Protein AF-A0A7S2LYC8-F1 (afdb_monomer_lite)

pLDDT: mean 89.1, std 7.48, range [56.19, 97.62]

Foldseek 3Di:
DWDQDPVRAIKEKDKDWDWDQDPVRPDTDIDMDMDIGRANLHQLRVLLVVLLVVCVPPDDPLNVVSVCCVPPVDDQDDACDKDWDDRPPDPDTRIHHHHHPPDQGDLNQPLCLQVVQDPPVVLVVVLVCQVVLAAEEEEDQDLVSLVRNQVSSCSVNPPDDRPAREASEDDPVRLLCLLPPGRYYYYYYPVCVVVSVVRHDPPRHYHYRD

Sequence (210 aa):
FVLTNEAGDRCYGAALHLWEDHPSGAVRVQKALAVIGTQPLWGAFHAFLCALCRSAYSAGKAKERLVVNFVAETPLPPPGSTVSLYLPPAGTPLVMRRPAPNQLPLMDIPVRRIFEQLQPENVVLLVEALLLERRVIMHSHCFALLSAVGETLLGLLWPLRPAAVYVPLLPNALVDFCGAPMPFVLGIDSDMVRRAESMCEPHTLFVDID

InterPro domains:
  IPR001194 cDENN domain [PF02141] (29-210)
  IPR001194 cDENN domain [SM00799] (28-210)
  IPR037516 Tripartite DENN domain [PS50211] (1-210)
  IPR043153 DENN domain, C-terminal lobe [G3DSA:3.40.50.11500] (107-210)
  IPR051696 DENN Domain-Containing GEFs [PTHR12296] (1-210)

Secondary structure (DSSP, 8-state):
-EEE-TTS-EEEEEEEEEEEE-TTSS-EEEEEEEEEESS--HHHHHHHHHHHHHHTTS-STHHHHHHHIIIIISPPPPTT-EEEE--TT-SSPEEEE---TTS-----S-THHHHHHS-HHHHHHHHHHHHTT--EEEE-S-HHHHHHHHHHHHHHTTT----SEEESS--GGGGGGGG-SS-EEEEE-GGGHHHHHTTPPTTPEEEE--

Structure (mmCIF, N/CA/C/O backbone):
data_AF-A0A7S2LYC8-F1
#
_entry.id   AF-A0A7S2LYC8-F1
#
loop_
_atom_site.group_PDB
_atom_site.id
_atom_site.type_symbol
_atom_site.label_atom_id
_atom_site.label_alt_id
_atom_site.label_comp_id
_atom_site.label_asym_id
_atom_site.label_entity_id
_atom_site.label_seq_id
_atom_site.pdbx_PDB_ins_code
_atom_site.Cartn_x
_atom_site.Cartn_y
_atom_site.Cartn_z
_atom_site.occupancy
_atom_site.B_iso_or_equiv
_atom_site.auth_seq_id
_atom_site.auth_comp_id
_atom_site.auth_asym_id
_atom_site.auth_atom_id
_atom_site.pdbx_PDB_model_num
ATOM 1 N N . PHE A 1 1 ? 1.683 -3.056 -5.059 1.00 85.44 1 PHE A N 1
ATOM 2 C CA . PHE A 1 1 ? 1.190 -3.980 -4.026 1.00 85.44 1 PHE A CA 1
ATOM 3 C C . PHE A 1 1 ? 2.156 -3.996 -2.848 1.00 85.44 1 PHE A C 1
ATOM 5 O O . PHE A 1 1 ? 3.292 -3.546 -2.995 1.00 85.44 1 PHE A O 1
ATOM 12 N N . VAL A 1 2 ? 1.715 -4.482 -1.691 1.00 88.50 2 VAL A N 1
ATOM 13 C CA . VAL A 1 2 ? 2.564 -4.711 -0.510 1.00 88.50 2 VAL A CA 1
ATOM 14 C C . VAL A 1 2 ? 2.294 -6.121 -0.010 1.00 88.50 2 VAL A C 1
ATOM 16 O O . VAL A 1 2 ? 1.158 -6.586 -0.054 1.00 88.50 2 VAL A O 1
ATOM 19 N N . LEU A 1 3 ? 3.352 -6.796 0.415 1.00 84.94 3 LEU A N 1
ATOM 20 C CA . LEU A 1 3 ? 3.326 -8.109 1.039 1.00 84.94 3 LEU A CA 1
ATOM 21 C C . LEU A 1 3 ? 3.851 -7.975 2.465 1.00 84.94 3 LEU A C 1
ATOM 23 O O . LEU A 1 3 ? 4.700 -7.126 2.732 1.00 84.94 3 LEU A O 1
ATOM 27 N N . THR A 1 4 ? 3.400 -8.850 3.348 1.00 82.00 4 THR A N 1
ATOM 28 C CA . THR A 1 4 ? 3.919 -8.957 4.713 1.00 82.00 4 THR A CA 1
ATOM 29 C C . THR A 1 4 ? 4.641 -10.294 4.823 1.00 82.00 4 THR A C 1
ATOM 31 O O . THR A 1 4 ? 4.085 -11.320 4.431 1.00 82.00 4 THR A O 1
ATOM 34 N N . ASN A 1 5 ? 5.905 -10.283 5.253 1.00 81.62 5 ASN A N 1
ATOM 35 C CA . ASN A 1 5 ? 6.697 -11.507 5.387 1.00 81.62 5 ASN A CA 1
ATOM 36 C C . ASN A 1 5 ? 6.411 -12.224 6.722 1.00 81.62 5 ASN A C 1
ATOM 38 O O . ASN A 1 5 ? 5.667 -11.725 7.564 1.00 81.62 5 ASN A O 1
ATOM 42 N N . GLU A 1 6 ? 7.031 -13.387 6.933 1.00 78.06 6 GLU A N 1
ATOM 43 C CA . GLU A 1 6 ? 6.863 -14.188 8.160 1.00 78.06 6 GLU A CA 1
ATOM 44 C C . GLU A 1 6 ? 7.313 -13.462 9.440 1.00 78.06 6 GLU A C 1
ATOM 46 O O . GLU A 1 6 ? 6.810 -13.757 10.521 1.00 78.06 6 GLU A O 1
ATOM 51 N N . ALA A 1 7 ? 8.230 -12.495 9.328 1.00 81.06 7 ALA A N 1
ATOM 52 C CA . ALA A 1 7 ? 8.684 -11.666 10.445 1.00 81.06 7 ALA A CA 1
ATOM 53 C C . ALA A 1 7 ? 7.744 -10.478 10.739 1.00 81.06 7 ALA A C 1
ATOM 55 O O . ALA A 1 7 ? 7.977 -9.737 11.691 1.00 81.06 7 ALA A O 1
ATOM 56 N N . GLY A 1 8 ? 6.692 -10.282 9.935 1.00 75.56 8 GLY A N 1
ATOM 57 C CA . GLY A 1 8 ? 5.792 -9.132 10.025 1.00 75.56 8 GLY A CA 1
ATOM 58 C C . GLY A 1 8 ? 6.313 -7.869 9.330 1.00 75.56 8 GLY A C 1
ATOM 59 O O . GLY A 1 8 ? 5.660 -6.826 9.388 1.00 75.56 8 GLY A O 1
ATOM 60 N N . ASP A 1 9 ? 7.458 -7.938 8.644 1.00 84.56 9 ASP A N 1
ATOM 61 C CA . ASP A 1 9 ? 7.994 -6.810 7.888 1.00 84.56 9 ASP A CA 1
ATOM 62 C C . ASP A 1 9 ? 7.275 -6.645 6.548 1.00 84.56 9 ASP A C 1
ATOM 64 O O . ASP A 1 9 ? 6.929 -7.607 5.850 1.00 84.56 9 ASP A O 1
ATOM 68 N N . ARG A 1 10 ? 7.125 -5.385 6.139 1.00 87.44 10 ARG A N 1
ATOM 69 C CA . ARG A 1 10 ? 6.530 -5.021 4.854 1.00 87.44 10 ARG A CA 1
ATOM 70 C C . ARG A 1 10 ? 7.546 -5.133 3.723 1.00 87.44 10 ARG A C 1
ATOM 72 O O . ARG A 1 10 ? 8.646 -4.586 3.786 1.00 87.44 10 ARG A O 1
ATOM 79 N N . CYS A 1 11 ? 7.123 -5.787 2.653 1.00 90.19 11 CYS A N 1
ATOM 80 C CA . CYS A 1 11 ? 7.809 -5.873 1.376 1.00 90.19 11 CYS A CA 1
ATOM 81 C C . CYS A 1 11 ? 6.970 -5.153 0.320 1.00 90.19 11 CYS A C 1
ATOM 83 O O . CYS A 1 11 ? 5.779 -5.406 0.159 1.00 90.19 11 CYS A O 1
ATOM 85 N N . TYR A 1 12 ? 7.592 -4.254 -0.425 1.00 91.38 12 TYR A N 1
ATOM 86 C CA . TYR A 1 12 ? 6.918 -3.378 -1.371 1.00 91.38 12 TYR A CA 1
ATOM 87 C C . TYR A 1 12 ? 7.160 -3.883 -2.782 1.00 91.38 12 TYR A C 1
ATOM 89 O O . TYR A 1 12 ? 8.295 -4.185 -3.150 1.00 91.38 12 TYR A O 1
ATOM 97 N N . GLY A 1 13 ? 6.097 -3.970 -3.577 1.00 90.94 13 GLY A N 1
ATOM 98 C CA . GLY A 1 13 ? 6.180 -4.465 -4.940 1.00 90.94 13 GLY A CA 1
ATOM 99 C C . GLY A 1 13 ? 5.447 -3.594 -5.946 1.00 90.94 13 GLY A C 1
ATOM 100 O O . GLY A 1 13 ? 4.398 -3.004 -5.663 1.00 90.94 13 GLY A O 1
ATOM 101 N N . ALA A 1 14 ? 5.981 -3.551 -7.160 1.00 91.81 14 ALA A N 1
ATOM 102 C CA . ALA A 1 14 ? 5.273 -3.064 -8.336 1.00 91.81 14 ALA A CA 1
ATOM 103 C C . ALA A 1 14 ? 5.110 -4.215 -9.328 1.00 91.81 14 ALA A C 1
ATOM 105 O O . ALA A 1 14 ? 5.971 -5.091 -9.408 1.00 91.81 14 ALA A O 1
ATOM 106 N N . ALA A 1 15 ? 4.012 -4.201 -10.079 1.00 91.38 15 ALA A N 1
ATOM 107 C CA . ALA A 1 15 ? 3.766 -5.135 -11.167 1.00 91.38 15 ALA A CA 1
ATOM 108 C C . ALA A 1 15 ? 3.337 -4.377 -12.425 1.00 91.38 15 ALA A C 1
ATOM 110 O O . ALA A 1 15 ? 2.635 -3.370 -12.339 1.00 91.38 15 ALA A O 1
ATOM 111 N N . LEU A 1 16 ? 3.742 -4.890 -13.583 1.00 90.06 16 LEU A N 1
ATOM 112 C CA . LEU A 1 16 ? 3.217 -4.516 -14.889 1.00 90.06 16 LEU A CA 1
ATOM 113 C C . LEU A 1 16 ? 2.560 -5.736 -15.521 1.00 90.06 16 LEU A C 1
ATOM 115 O O . LEU A 1 16 ? 3.186 -6.791 -15.632 1.00 90.06 16 LEU A O 1
ATOM 119 N N . HIS A 1 17 ? 1.317 -5.572 -15.962 1.00 87.75 17 HIS A N 1
ATOM 120 C CA . HIS A 1 17 ? 0.628 -6.565 -16.774 1.00 87.75 17 HIS A CA 1
ATOM 121 C C . HIS A 1 17 ? 0.949 -6.343 -18.250 1.00 87.75 17 HIS A C 1
ATOM 123 O O . HIS A 1 17 ? 0.935 -5.216 -18.744 1.00 87.75 17 HIS A O 1
ATOM 129 N N . LEU A 1 18 ? 1.241 -7.435 -18.944 1.00 86.19 18 LEU A N 1
ATOM 130 C CA . LEU A 1 18 ? 1.580 -7.473 -20.360 1.00 86.19 18 LEU A CA 1
ATOM 131 C C . LEU A 1 18 ? 0.702 -8.508 -21.053 1.00 86.19 18 LEU A C 1
ATOM 133 O O . LEU A 1 18 ? 0.301 -9.506 -20.457 1.00 86.19 18 LEU A O 1
ATOM 137 N N . TRP A 1 19 ? 0.459 -8.279 -22.336 1.00 85.06 19 TRP A N 1
ATOM 138 C CA . TRP A 1 19 ? -0.191 -9.235 -23.217 1.00 85.06 19 TRP A CA 1
ATOM 139 C C . TRP A 1 19 ? 0.821 -9.677 -24.260 1.00 85.06 19 TRP A C 1
ATOM 141 O O . TRP A 1 19 ? 1.346 -8.847 -25.002 1.00 85.06 19 TRP A O 1
ATOM 151 N N . GLU A 1 20 ? 1.096 -10.973 -24.302 1.00 81.94 20 GLU A N 1
ATOM 152 C CA . GLU A 1 20 ? 1.963 -11.576 -25.309 1.00 81.94 20 GLU A CA 1
ATOM 153 C C . GLU A 1 20 ? 1.147 -12.494 -26.208 1.00 81.94 20 GLU A C 1
ATOM 155 O O . GLU A 1 20 ? 0.220 -13.164 -25.752 1.00 81.94 20 GLU A O 1
ATOM 160 N N . ASP A 1 21 ? 1.491 -12.539 -27.489 1.00 82.25 21 ASP A N 1
ATOM 161 C CA . ASP A 1 21 ? 0.827 -13.442 -28.419 1.00 82.25 21 ASP A CA 1
ATOM 162 C C . ASP A 1 21 ? 1.272 -14.881 -28.126 1.00 82.25 21 ASP A C 1
ATOM 164 O O . ASP A 1 21 ? 2.460 -15.176 -27.966 1.00 82.25 21 ASP A O 1
ATOM 168 N N . HIS A 1 22 ? 0.307 -15.791 -28.014 1.00 80.88 22 HIS A N 1
ATOM 169 C CA . HIS A 1 22 ? 0.583 -17.210 -27.854 1.00 80.88 22 HIS A CA 1
ATOM 170 C C . HIS A 1 22 ? 1.323 -17.716 -29.105 1.00 80.88 22 HIS A C 1
ATOM 172 O O . HIS A 1 22 ? 0.981 -17.293 -30.211 1.00 80.88 22 HIS A O 1
ATOM 178 N N . PRO A 1 23 ? 2.273 -18.666 -28.994 1.00 76.38 23 PRO A N 1
ATOM 179 C CA . PRO A 1 23 ? 3.024 -19.179 -30.146 1.00 76.38 23 PRO A CA 1
ATOM 180 C C . PRO A 1 23 ? 2.157 -19.733 -31.289 1.00 76.38 23 PRO A C 1
ATOM 182 O O . PRO A 1 23 ? 2.604 -19.792 -32.428 1.00 76.38 23 PRO A O 1
ATOM 185 N N . SER A 1 24 ? 0.911 -20.127 -30.999 1.00 81.88 24 SER A N 1
ATOM 186 C CA . SER A 1 24 ? -0.071 -20.572 -32.000 1.00 81.88 24 SER A CA 1
ATOM 187 C C . SER A 1 24 ?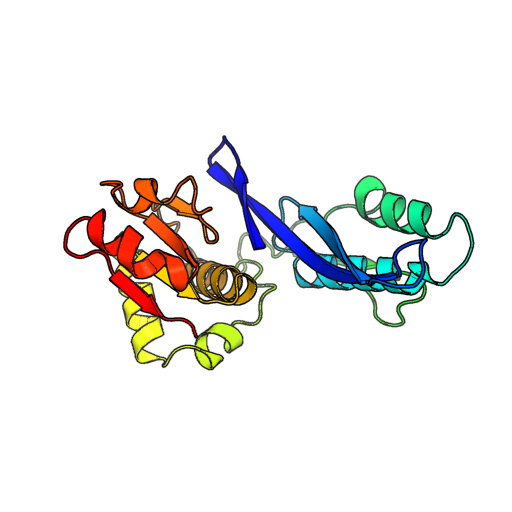 -0.787 -19.433 -32.747 1.00 81.88 24 SER A C 1
ATOM 189 O O . SER A 1 24 ? -1.626 -19.711 -33.597 1.00 81.88 24 SER A O 1
ATOM 191 N N . GLY A 1 25 ? -0.514 -18.164 -32.422 1.00 75.31 25 GLY A N 1
ATOM 192 C CA . GLY A 1 25 ? -1.021 -16.967 -33.108 1.00 75.31 25 GLY A CA 1
ATOM 193 C C . GLY A 1 25 ? -2.500 -16.623 -32.882 1.00 75.31 25 GLY A C 1
ATOM 194 O O . GLY A 1 25 ? -2.925 -15.532 -33.247 1.00 75.31 25 GLY A O 1
ATOM 195 N N . ALA A 1 26 ? -3.290 -17.514 -32.276 1.00 78.44 26 ALA A N 1
ATOM 196 C CA . ALA A 1 26 ? -4.744 -17.354 -32.153 1.00 78.44 26 ALA A CA 1
ATOM 197 C C . ALA A 1 26 ? -5.218 -16.713 -30.833 1.00 78.44 26 ALA A C 1
ATOM 199 O O . ALA A 1 26 ? -6.378 -16.328 -30.719 1.00 78.44 26 ALA A O 1
ATOM 200 N N . VAL A 1 27 ? -4.354 -16.630 -29.817 1.00 84.88 27 VAL A N 1
ATOM 201 C CA . VAL A 1 27 ? -4.724 -16.214 -28.453 1.00 84.88 27 VAL A CA 1
ATOM 202 C C . VAL A 1 27 ? -3.634 -15.311 -27.886 1.00 84.88 27 VAL A C 1
ATOM 204 O O . VAL A 1 27 ? -2.459 -15.549 -28.142 1.00 84.88 27 VAL A O 1
ATOM 207 N N . ARG A 1 28 ? -3.998 -14.296 -27.097 1.00 83.12 28 ARG A N 1
ATOM 208 C CA . ARG A 1 28 ? -3.038 -13.520 -26.298 1.00 83.12 28 ARG A CA 1
ATOM 209 C C . ARG A 1 28 ? -3.056 -14.024 -24.863 1.00 83.12 28 ARG A C 1
ATOM 211 O O . ARG A 1 28 ? -4.125 -14.224 -24.293 1.00 83.12 28 ARG A O 1
ATOM 218 N N . VAL A 1 29 ? -1.883 -14.226 -24.282 1.00 85.00 29 VAL A N 1
ATOM 219 C CA . VAL A 1 29 ? -1.718 -14.647 -22.891 1.00 85.00 29 VAL A CA 1
ATOM 220 C C . VAL A 1 29 ? -1.365 -13.431 -22.050 1.00 85.00 29 VAL A C 1
ATOM 222 O O . VAL A 1 29 ? -0.460 -12.666 -22.393 1.00 85.00 29 VAL A O 1
ATOM 225 N N . GLN A 1 30 ? -2.064 -13.267 -20.929 1.00 85.81 30 GLN A N 1
ATOM 226 C CA . GLN A 1 30 ? -1.717 -12.261 -19.938 1.00 85.81 30 GLN A CA 1
ATOM 227 C C . GLN A 1 30 ? -0.525 -12.752 -19.113 1.00 85.81 30 GLN A C 1
ATOM 229 O O . GLN A 1 30 ? -0.563 -13.820 -18.503 1.00 85.81 30 GLN A O 1
ATOM 234 N N . LYS A 1 31 ? 0.539 -11.955 -19.082 1.00 87.12 31 LYS A N 1
ATOM 235 C CA . LYS A 1 31 ? 1.702 -12.143 -18.215 1.00 87.12 31 LYS A CA 1
ATOM 236 C C . LYS A 1 31 ? 1.826 -10.962 -17.262 1.00 87.12 31 LYS A C 1
ATOM 238 O O . LYS A 1 31 ? 1.239 -9.901 -17.477 1.00 87.12 31 LYS A O 1
ATOM 243 N N . ALA A 1 32 ? 2.604 -11.142 -16.203 1.00 88.94 32 ALA A N 1
ATOM 244 C CA . ALA A 1 32 ? 2.952 -10.070 -15.285 1.00 88.94 32 ALA A CA 1
ATOM 245 C C . ALA A 1 32 ? 4.453 -10.098 -14.991 1.00 88.94 32 ALA A C 1
ATOM 247 O O . ALA A 1 32 ? 5.027 -11.162 -14.764 1.00 88.94 32 ALA A O 1
ATOM 248 N N . LEU A 1 33 ? 5.075 -8.923 -14.984 1.00 90.50 33 LEU A N 1
ATOM 249 C CA . LEU A 1 33 ? 6.424 -8.715 -14.467 1.00 90.50 33 LEU A CA 1
ATOM 250 C C . LEU A 1 33 ? 6.313 -7.959 -13.154 1.00 90.50 33 LEU A C 1
ATOM 252 O O . LEU A 1 33 ? 5.653 -6.924 -13.104 1.00 90.50 33 LEU A O 1
ATOM 256 N N . ALA A 1 34 ? 6.970 -8.459 -12.113 1.00 92.38 34 ALA A N 1
ATOM 257 C CA . ALA A 1 34 ? 6.966 -7.831 -10.804 1.00 92.38 34 ALA A CA 1
ATOM 258 C C . ALA A 1 34 ? 8.386 -7.657 -10.272 1.00 92.38 34 ALA A C 1
ATOM 260 O O . ALA A 1 34 ? 9.270 -8.472 -10.531 1.00 92.38 34 ALA A O 1
ATOM 261 N N . VAL A 1 35 ? 8.581 -6.589 -9.508 1.00 93.19 35 VAL A N 1
ATOM 262 C CA . VAL A 1 35 ? 9.784 -6.359 -8.710 1.00 93.19 35 VAL A CA 1
ATOM 263 C C . VAL A 1 35 ? 9.354 -6.110 -7.274 1.00 93.19 35 VAL A C 1
ATOM 265 O O . VAL A 1 35 ? 8.343 -5.445 -7.040 1.00 93.19 35 VAL A O 1
ATOM 268 N N . ILE A 1 36 ? 10.096 -6.683 -6.330 1.00 92.25 36 ILE A N 1
ATOM 269 C CA . ILE A 1 36 ? 9.810 -6.625 -4.898 1.00 92.25 36 ILE A CA 1
ATOM 270 C C . ILE A 1 36 ? 11.083 -6.176 -4.188 1.00 92.25 36 ILE A C 1
ATOM 272 O O . ILE A 1 36 ? 12.174 -6.644 -4.511 1.00 92.25 36 ILE A O 1
ATOM 276 N N . GLY A 1 37 ? 10.945 -5.280 -3.217 1.00 91.38 37 GLY A N 1
ATOM 277 C CA . GLY A 1 37 ? 12.041 -4.841 -2.368 1.00 91.38 37 GLY A CA 1
ATOM 278 C C . GLY A 1 37 ? 11.575 -4.485 -0.962 1.00 91.38 37 GLY A C 1
ATOM 279 O O . GLY A 1 37 ? 10.386 -4.379 -0.674 1.00 91.38 37 GLY A O 1
ATOM 280 N N . THR A 1 38 ? 12.533 -4.277 -0.067 1.00 89.38 38 THR A N 1
ATOM 281 C CA . THR A 1 38 ? 12.277 -3.948 1.346 1.00 89.38 38 THR A CA 1
ATOM 282 C C . THR A 1 38 ? 12.035 -2.457 1.584 1.00 89.38 38 THR A C 1
ATOM 284 O O . THR A 1 38 ? 11.815 -2.037 2.716 1.00 89.38 38 THR A O 1
ATOM 287 N N . GLN A 1 39 ? 12.113 -1.633 0.537 1.00 89.75 39 GLN A N 1
ATOM 288 C CA . GLN A 1 39 ? 11.949 -0.184 0.617 1.00 89.75 39 GLN A CA 1
ATOM 289 C C . GLN A 1 39 ? 10.765 0.274 -0.245 1.00 89.75 39 GLN A C 1
ATOM 291 O O . GLN A 1 39 ? 10.568 -0.288 -1.326 1.00 89.75 39 GLN A O 1
ATOM 296 N N . PRO A 1 40 ? 10.012 1.300 0.192 1.00 90.56 40 PRO A N 1
ATOM 297 C CA . PRO A 1 40 ? 8.820 1.814 -0.488 1.00 90.56 40 PRO A CA 1
ATOM 298 C C . PRO A 1 40 ? 9.155 2.639 -1.749 1.00 90.56 40 PRO A C 1
ATOM 300 O O . PRO A 1 40 ? 8.770 3.795 -1.873 1.00 90.56 40 PRO A O 1
ATOM 303 N N . LEU A 1 41 ? 9.914 2.066 -2.687 1.00 91.19 41 LEU A N 1
ATOM 304 C CA . LEU A 1 41 ? 10.431 2.731 -3.892 1.00 91.19 41 LEU A CA 1
ATOM 305 C C . LEU A 1 41 ? 9.539 2.469 -5.122 1.00 91.19 41 LEU A C 1
ATOM 307 O O . LEU A 1 41 ? 10.026 2.054 -6.176 1.00 91.19 41 LEU A O 1
ATOM 311 N N . TRP A 1 42 ? 8.221 2.656 -4.995 1.00 89.81 42 TRP A N 1
ATOM 312 C CA . TRP A 1 42 ? 7.246 2.325 -6.048 1.00 89.81 42 TRP A CA 1
ATOM 313 C C . TRP A 1 42 ? 7.511 3.013 -7.386 1.00 89.81 42 TRP A C 1
ATOM 315 O O . TRP A 1 42 ? 7.402 2.367 -8.431 1.00 89.81 42 TRP A O 1
ATOM 325 N N . GLY A 1 43 ? 7.869 4.296 -7.378 1.00 88.50 43 GLY A N 1
ATOM 326 C CA . GLY A 1 43 ? 8.187 5.051 -8.584 1.00 88.50 43 GLY A CA 1
ATOM 327 C C . GLY A 1 43 ? 9.408 4.476 -9.296 1.00 88.50 43 GLY A C 1
ATOM 328 O O . GLY A 1 43 ? 9.384 4.279 -10.514 1.00 88.50 43 GLY A O 1
ATOM 329 N N . ALA A 1 44 ? 10.443 4.116 -8.532 1.00 90.94 44 ALA A N 1
ATOM 330 C CA . ALA A 1 44 ? 11.635 3.474 -9.072 1.00 90.94 44 ALA A CA 1
ATOM 331 C C . ALA A 1 44 ? 11.332 2.076 -9.628 1.00 90.94 44 ALA A C 1
ATOM 333 O O . ALA A 1 44 ? 11.713 1.763 -10.755 1.00 90.94 44 ALA A O 1
ATOM 334 N N . PHE A 1 45 ? 10.586 1.259 -8.884 1.00 92.12 45 PHE A N 1
ATOM 335 C CA . PHE A 1 45 ? 10.147 -0.064 -9.323 1.00 92.12 45 PHE A CA 1
ATOM 336 C C . PHE A 1 45 ? 9.347 -0.002 -10.626 1.00 92.12 45 PHE A C 1
ATOM 338 O O . PHE A 1 45 ? 9.625 -0.750 -11.564 1.00 92.12 45 PHE A O 1
ATOM 345 N N . HIS A 1 46 ? 8.399 0.928 -10.725 1.00 89.44 46 HIS A N 1
ATOM 346 C CA . HIS A 1 46 ? 7.602 1.115 -11.931 1.00 89.44 46 HIS A CA 1
ATOM 347 C C . HIS A 1 46 ? 8.455 1.591 -13.118 1.00 89.44 46 HIS A C 1
ATOM 349 O O . HIS A 1 46 ? 8.321 1.063 -14.224 1.00 89.44 46 HIS A O 1
ATOM 355 N N . ALA A 1 47 ? 9.361 2.553 -12.902 1.00 89.56 47 ALA A N 1
ATOM 356 C CA . ALA A 1 47 ? 10.279 3.036 -13.934 1.00 89.56 47 ALA A CA 1
ATOM 357 C C . ALA A 1 47 ? 11.196 1.916 -14.454 1.00 89.56 47 ALA A C 1
ATOM 359 O O . ALA A 1 47 ? 11.360 1.770 -15.668 1.00 89.56 47 ALA A O 1
ATOM 360 N N . PHE A 1 48 ? 11.730 1.089 -13.552 1.00 90.75 48 PHE A N 1
ATOM 361 C CA . PHE A 1 48 ? 12.540 -0.077 -13.891 1.00 90.75 48 PHE A CA 1
ATOM 362 C C . PHE A 1 48 ? 11.759 -1.096 -14.728 1.00 90.75 48 PHE A C 1
ATOM 364 O O . PHE A 1 48 ? 12.210 -1.469 -15.812 1.00 90.75 48 PHE A O 1
ATOM 371 N N . LEU A 1 49 ? 10.565 -1.500 -14.282 1.00 90.75 49 LEU A N 1
ATOM 372 C CA . LEU A 1 49 ? 9.728 -2.448 -15.022 1.00 90.75 49 LEU A CA 1
ATOM 373 C C . LEU A 1 49 ? 9.360 -1.907 -16.412 1.00 90.75 49 LEU A C 1
ATOM 375 O O . LEU A 1 49 ? 9.384 -2.646 -17.394 1.00 90.75 49 LEU A O 1
ATOM 379 N N . CYS A 1 50 ? 9.083 -0.605 -16.519 1.00 88.00 50 CYS A N 1
ATOM 380 C CA . CYS A 1 50 ? 8.828 0.064 -17.791 1.00 88.00 50 CYS A CA 1
ATOM 381 C C . CYS A 1 50 ? 10.053 0.037 -18.721 1.00 88.00 50 CYS A C 1
ATOM 383 O O . CYS A 1 50 ? 9.902 -0.234 -19.913 1.00 88.00 50 CYS A O 1
ATOM 385 N N . ALA A 1 51 ? 11.255 0.309 -18.205 1.00 87.38 51 ALA A N 1
ATOM 386 C CA . ALA A 1 51 ? 12.496 0.223 -18.977 1.00 87.38 51 ALA A CA 1
ATOM 387 C C . ALA A 1 51 ? 12.743 -1.214 -19.466 1.00 87.38 51 ALA A C 1
ATOM 389 O O . ALA A 1 51 ? 13.015 -1.427 -20.650 1.00 87.38 51 ALA A O 1
ATOM 390 N N . LEU A 1 52 ? 12.539 -2.201 -18.588 1.00 87.12 52 LEU A N 1
ATOM 391 C CA . LEU A 1 52 ? 12.658 -3.619 -18.915 1.00 87.12 52 LEU A CA 1
ATOM 392 C C . LEU A 1 52 ? 11.668 -4.028 -20.017 1.00 87.12 52 LEU A C 1
ATOM 394 O O . LEU A 1 52 ? 12.076 -4.637 -21.005 1.00 87.12 52 LEU A O 1
ATOM 398 N N . CYS A 1 53 ? 10.399 -3.619 -19.917 1.00 84.75 53 CYS A N 1
ATOM 399 C CA . CYS A 1 53 ? 9.379 -3.906 -20.931 1.00 84.75 53 CYS A CA 1
ATOM 400 C C . CYS A 1 53 ? 9.687 -3.246 -22.281 1.00 84.75 53 CYS A C 1
ATOM 402 O O . CYS A 1 53 ? 9.503 -3.864 -23.323 1.00 84.75 53 CYS A O 1
ATOM 404 N N . ARG A 1 54 ? 10.195 -2.008 -22.303 1.00 82.38 54 ARG A N 1
ATOM 405 C CA . ARG A 1 54 ? 10.589 -1.352 -23.566 1.00 82.38 54 ARG A CA 1
ATOM 406 C C . ARG A 1 54 ? 11.797 -2.028 -24.202 1.00 82.38 54 ARG A C 1
ATOM 408 O O . ARG A 1 54 ? 11.848 -2.172 -25.419 1.00 82.38 54 ARG A O 1
ATOM 415 N N . SER A 1 55 ? 12.731 -2.500 -23.378 1.00 79.00 55 SER A N 1
ATOM 416 C CA . SER A 1 55 ? 13.863 -3.305 -23.838 1.00 79.00 55 SER A CA 1
ATOM 417 C C . SER A 1 55 ? 13.433 -4.690 -24.347 1.00 79.00 55 SER A C 1
ATOM 419 O O . SER A 1 55 ? 14.208 -5.352 -25.036 1.00 79.00 55 SER A O 1
ATOM 421 N N . ALA A 1 56 ? 12.192 -5.133 -24.076 1.00 68.69 56 ALA A N 1
ATOM 422 C CA . ALA A 1 56 ? 11.674 -6.412 -24.557 1.00 68.69 56 ALA A CA 1
ATOM 423 C C . ALA A 1 56 ? 11.732 -6.529 -26.089 1.00 68.69 56 ALA A C 1
ATOM 425 O O . ALA A 1 56 ? 12.028 -7.612 -26.595 1.00 68.69 56 ALA A O 1
ATOM 426 N N . TYR A 1 57 ? 11.531 -5.401 -26.777 1.00 63.00 57 TYR A N 1
ATOM 427 C CA . TYR A 1 57 ? 11.551 -5.261 -28.234 1.00 63.00 57 TYR A CA 1
ATOM 428 C C . TYR A 1 57 ? 12.956 -5.043 -28.819 1.00 63.00 57 TYR A C 1
ATOM 430 O O . TYR A 1 57 ? 13.121 -5.063 -30.036 1.00 63.00 57 TYR A O 1
ATOM 438 N N . SER A 1 58 ? 13.978 -4.850 -27.977 1.00 61.88 58 SER A N 1
ATOM 439 C CA . SER A 1 58 ? 15.380 -4.810 -28.409 1.00 61.88 58 SER A CA 1
ATOM 440 C C . SER A 1 58 ? 16.010 -6.204 -28.319 1.00 61.88 58 SER A C 1
ATOM 442 O O . SER A 1 58 ? 15.894 -6.881 -27.295 1.00 61.88 58 SER A O 1
ATOM 444 N N . ALA A 1 59 ? 16.667 -6.655 -29.389 1.00 56.19 59 ALA A N 1
ATOM 445 C CA . ALA A 1 59 ? 17.351 -7.947 -29.421 1.00 56.19 59 ALA A CA 1
ATOM 446 C C . ALA A 1 59 ? 18.648 -7.928 -28.578 1.00 56.19 59 ALA A C 1
ATOM 448 O O . ALA A 1 59 ? 19.438 -6.992 -28.686 1.00 56.19 59 ALA A O 1
ATOM 449 N N . GLY A 1 60 ? 18.902 -8.980 -27.782 1.00 63.47 60 GLY A N 1
ATOM 450 C CA . GLY A 1 60 ? 20.205 -9.253 -27.139 1.00 63.47 60 GLY A CA 1
ATOM 451 C C . GLY A 1 60 ? 20.243 -9.224 -25.598 1.00 63.47 60 GLY A C 1
ATOM 452 O O . GLY A 1 60 ? 19.215 -9.074 -24.944 1.00 63.47 60 GLY A O 1
ATOM 453 N N . LYS A 1 61 ? 21.464 -9.333 -25.029 1.00 65.81 61 LYS A N 1
ATOM 454 C CA . LYS A 1 61 ? 21.802 -9.399 -23.576 1.00 65.81 61 LYS A CA 1
ATOM 455 C C . LYS A 1 61 ? 21.483 -8.126 -22.757 1.00 65.81 61 LYS A C 1
ATOM 457 O O . LYS A 1 61 ? 21.968 -7.943 -21.638 1.00 65.81 61 LYS A O 1
ATOM 462 N N . ALA A 1 62 ? 20.752 -7.179 -23.341 1.00 75.00 62 ALA A N 1
ATOM 463 C CA . ALA A 1 62 ? 20.478 -5.883 -22.727 1.00 75.00 62 ALA A CA 1
ATOM 464 C C . ALA A 1 62 ? 19.540 -6.008 -21.512 1.00 75.00 62 ALA A C 1
ATOM 466 O O . ALA A 1 62 ? 19.671 -5.249 -20.554 1.00 75.00 62 ALA A O 1
ATOM 467 N N . LYS A 1 63 ? 18.638 -6.999 -21.520 1.00 80.25 63 LYS A N 1
ATOM 468 C CA . LYS A 1 63 ? 17.633 -7.217 -20.466 1.00 80.25 63 LYS A CA 1
ATOM 469 C C . LYS A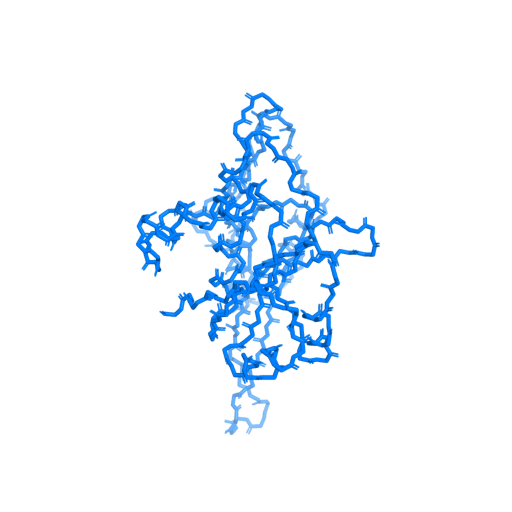 1 63 ? 18.281 -7.697 -19.173 1.00 80.25 63 LYS A C 1
ATOM 471 O O . LYS A 1 63 ? 18.049 -7.128 -18.111 1.00 80.25 63 LYS A O 1
ATOM 476 N N . GLU A 1 64 ? 19.144 -8.701 -19.273 1.00 85.69 64 GLU A N 1
ATOM 477 C CA . GLU A 1 64 ? 19.882 -9.258 -18.143 1.00 85.69 64 GLU A CA 1
ATOM 478 C C . GLU A 1 64 ? 20.789 -8.197 -17.525 1.00 85.69 64 GLU A C 1
ATOM 480 O O . GLU A 1 64 ? 20.872 -8.098 -16.304 1.00 85.69 64 GLU A O 1
ATOM 485 N N . ARG A 1 65 ? 21.411 -7.341 -18.349 1.00 85.00 65 ARG A N 1
ATOM 486 C CA . ARG A 1 65 ? 22.224 -6.235 -17.836 1.00 85.00 65 ARG A CA 1
ATOM 487 C C . ARG A 1 65 ? 21.393 -5.212 -17.063 1.00 85.00 65 ARG A C 1
ATOM 489 O O . ARG A 1 65 ? 21.864 -4.760 -16.025 1.00 85.00 65 ARG A O 1
ATOM 496 N N . LEU A 1 66 ? 20.186 -4.865 -17.525 1.00 86.81 66 LEU A N 1
ATOM 497 C CA . LEU A 1 66 ? 19.280 -3.979 -16.781 1.00 86.81 66 LEU A CA 1
ATOM 498 C C . LEU A 1 66 ? 18.895 -4.587 -15.429 1.00 86.81 66 LEU A C 1
ATOM 500 O O . LEU A 1 66 ? 18.939 -3.887 -14.419 1.00 86.81 66 LEU A O 1
ATOM 504 N N . VAL A 1 67 ? 18.571 -5.884 -15.399 1.00 89.25 67 VAL A N 1
ATOM 505 C CA . VAL A 1 67 ? 18.241 -6.599 -14.157 1.00 89.25 67 VAL A CA 1
ATOM 506 C C . VAL A 1 67 ? 19.431 -6.614 -13.199 1.00 89.25 67 VAL A C 1
ATOM 508 O O . VAL A 1 67 ? 19.280 -6.217 -12.049 1.00 89.25 67 VAL A O 1
ATOM 511 N N . VAL A 1 68 ? 20.620 -7.012 -13.661 1.00 89.69 68 VAL A N 1
ATOM 512 C CA . VAL A 1 68 ? 21.833 -7.052 -12.826 1.00 89.69 68 VAL A CA 1
ATOM 513 C C . VAL A 1 68 ? 22.186 -5.661 -12.305 1.00 89.69 68 VAL A C 1
ATOM 515 O O . VAL A 1 68 ? 22.467 -5.507 -11.119 1.00 89.69 68 VAL A O 1
ATOM 518 N N . ASN A 1 69 ? 22.112 -4.639 -13.159 1.00 88.69 69 ASN A N 1
ATOM 519 C CA . ASN A 1 69 ? 22.396 -3.266 -12.759 1.00 88.69 69 ASN A CA 1
ATOM 520 C C . ASN A 1 69 ? 21.437 -2.808 -11.647 1.00 88.69 69 ASN A C 1
ATOM 522 O O . ASN A 1 69 ? 21.885 -2.347 -10.601 1.00 88.69 69 ASN A O 1
ATOM 526 N N . PHE A 1 70 ? 20.128 -2.997 -11.835 1.00 89.12 70 PHE A N 1
ATOM 527 C CA . PHE A 1 70 ? 19.128 -2.536 -10.874 1.00 89.12 70 PHE A CA 1
ATOM 528 C C . PHE A 1 70 ? 19.131 -3.336 -9.564 1.00 89.12 70 PHE A C 1
ATOM 530 O O . PHE A 1 70 ? 18.995 -2.753 -8.495 1.00 89.12 70 PHE A O 1
ATOM 537 N N . VAL A 1 71 ? 19.272 -4.662 -9.636 1.00 88.50 71 VAL A N 1
ATOM 538 C CA . VAL A 1 71 ? 19.107 -5.546 -8.470 1.00 88.50 71 VAL A CA 1
ATOM 539 C C . VAL A 1 71 ? 20.409 -5.730 -7.692 1.00 88.50 71 VAL A C 1
ATOM 541 O O . VAL A 1 71 ? 20.372 -5.808 -6.468 1.00 88.50 71 VAL A O 1
ATOM 544 N N . ALA A 1 72 ? 21.550 -5.832 -8.380 1.00 87.88 72 ALA A N 1
ATOM 545 C CA . ALA A 1 72 ? 22.814 -6.236 -7.762 1.00 87.88 72 ALA A CA 1
ATOM 546 C C . ALA A 1 72 ? 23.860 -5.114 -7.694 1.00 87.88 72 ALA A C 1
ATOM 548 O O . ALA A 1 72 ? 24.625 -5.060 -6.736 1.00 87.88 72 ALA A O 1
ATOM 549 N N . GLU A 1 73 ? 23.924 -4.233 -8.697 1.00 89.81 73 GLU A N 1
ATOM 550 C CA . GLU A 1 73 ? 24.983 -3.210 -8.778 1.00 89.81 73 GLU A CA 1
ATOM 551 C C . GLU A 1 73 ? 24.546 -1.844 -8.236 1.00 89.81 73 GLU A C 1
ATOM 553 O O . GLU A 1 73 ? 25.386 -1.026 -7.864 1.00 89.81 73 GLU A O 1
ATOM 558 N N . THR A 1 74 ? 23.241 -1.587 -8.186 1.00 87.69 74 THR A N 1
ATOM 559 C CA . THR A 1 74 ? 22.684 -0.343 -7.666 1.00 87.69 74 THR A CA 1
ATOM 560 C C . THR A 1 74 ? 22.629 -0.390 -6.140 1.00 87.69 74 THR A C 1
ATOM 562 O O . THR A 1 74 ? 21.854 -1.169 -5.580 1.00 87.69 74 THR A O 1
ATOM 565 N N . PRO A 1 75 ? 23.376 0.471 -5.429 1.00 87.19 75 PRO A N 1
ATOM 566 C CA . PRO A 1 75 ? 23.259 0.550 -3.985 1.00 87.19 75 PRO A CA 1
ATOM 567 C C . PRO A 1 75 ? 21.955 1.246 -3.587 1.00 87.19 75 PRO A C 1
ATOM 569 O O . PRO A 1 75 ? 21.518 2.216 -4.215 1.00 87.19 75 PRO A O 1
ATOM 572 N N . LEU A 1 76 ? 21.370 0.805 -2.472 1.00 87.94 76 LEU A N 1
ATOM 573 C CA 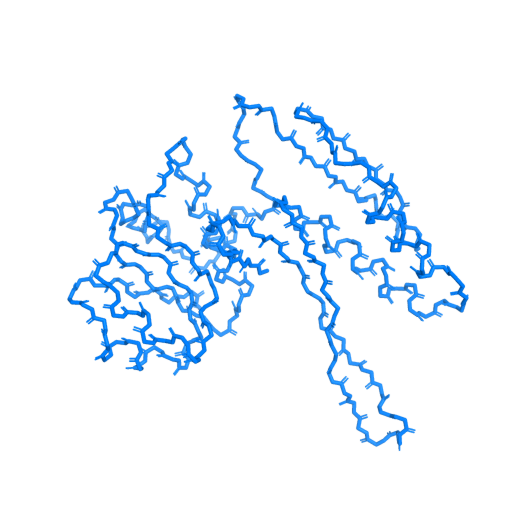. LEU A 1 76 ? 20.316 1.570 -1.818 1.00 87.94 76 LEU A CA 1
ATOM 574 C C . LEU A 1 76 ? 20.886 2.931 -1.370 1.00 87.94 76 LEU A C 1
ATOM 576 O O . LEU A 1 76 ? 21.957 2.947 -0.753 1.00 87.94 76 LEU A O 1
ATOM 580 N N . PRO A 1 77 ? 20.189 4.062 -1.602 1.00 91.38 77 PRO A N 1
ATOM 581 C CA . PRO A 1 77 ? 20.652 5.354 -1.113 1.00 91.38 77 PRO A CA 1
ATOM 582 C C . PRO A 1 77 ? 20.897 5.315 0.408 1.00 91.38 77 PRO A C 1
ATOM 584 O O . PRO A 1 77 ? 20.062 4.789 1.157 1.00 91.38 77 PRO A O 1
ATOM 587 N N . PRO A 1 78 ? 22.009 5.875 0.912 1.00 92.44 78 PRO A N 1
ATOM 588 C CA . PRO A 1 78 ? 22.153 6.193 2.330 1.00 92.44 78 PRO A CA 1
ATOM 589 C C . PRO A 1 78 ? 20.990 7.061 2.855 1.00 92.44 78 PRO A C 1
ATOM 591 O O . PRO A 1 78 ? 20.396 7.813 2.075 1.00 92.44 78 PRO A O 1
ATOM 594 N N . PRO A 1 79 ? 20.640 7.004 4.155 1.00 91.88 79 PRO A N 1
ATOM 595 C CA . PRO A 1 79 ? 19.629 7.896 4.726 1.00 91.88 79 PRO A CA 1
ATOM 596 C C . PRO A 1 79 ? 19.956 9.374 4.463 1.00 91.88 79 PRO A C 1
ATOM 598 O O . PRO A 1 79 ? 21.095 9.797 4.633 1.00 91.88 79 PRO A O 1
ATOM 601 N N . GLY A 1 80 ? 18.962 10.154 4.040 1.00 92.38 80 GLY A N 1
ATOM 602 C CA . GLY A 1 80 ? 19.104 11.563 3.658 1.00 92.38 80 GLY A CA 1
ATOM 603 C C . GLY A 1 80 ? 19.621 11.808 2.235 1.00 92.38 80 GLY A C 1
ATOM 604 O O . GLY A 1 80 ? 19.793 12.961 1.848 1.00 92.38 80 GLY A O 1
ATOM 605 N N . SER A 1 81 ? 19.865 10.759 1.444 1.00 92.44 81 SER A N 1
ATOM 606 C CA . SER A 1 81 ? 20.444 10.878 0.101 1.00 92.44 81 SER A CA 1
ATOM 607 C C . SER A 1 81 ? 19.482 10.460 -1.015 1.00 92.44 81 SER A C 1
ATOM 609 O O . SER A 1 81 ? 18.409 9.890 -0.795 1.00 92.44 81 SER A O 1
ATOM 611 N N . THR A 1 82 ? 19.869 10.788 -2.246 1.00 91.38 82 THR A N 1
ATOM 612 C CA . THR A 1 82 ? 19.143 10.444 -3.470 1.00 91.38 82 THR A CA 1
ATOM 613 C C . THR A 1 82 ? 20.121 9.861 -4.482 1.00 91.38 82 THR A C 1
ATOM 615 O O . THR A 1 82 ? 21.189 10.427 -4.700 1.00 91.38 82 THR A O 1
ATOM 618 N N . VAL A 1 83 ? 19.747 8.751 -5.115 1.00 91.12 83 VAL A N 1
ATOM 619 C CA . VAL A 1 83 ? 20.487 8.133 -6.223 1.00 91.12 83 VAL A CA 1
ATOM 620 C C . VAL A 1 83 ? 19.630 8.240 -7.477 1.00 91.12 83 VAL A C 1
ATOM 622 O O . VAL A 1 83 ? 18.431 7.971 -7.432 1.00 91.12 83 VAL A O 1
ATOM 625 N N . SER A 1 84 ? 20.233 8.648 -8.593 1.00 88.62 84 SER A N 1
ATOM 626 C CA . SER A 1 84 ? 19.576 8.689 -9.902 1.00 88.62 84 SER A CA 1
ATOM 627 C C . SER A 1 84 ? 20.282 7.741 -10.863 1.00 88.62 84 SER A C 1
ATOM 629 O O . SER A 1 84 ? 21.501 7.809 -11.010 1.00 88.62 84 SER A O 1
ATOM 631 N N . LEU A 1 85 ? 19.518 6.874 -11.517 1.00 85.25 85 LEU A N 1
ATOM 632 C CA . LEU A 1 85 ? 19.997 5.919 -12.509 1.00 85.25 85 LEU A CA 1
ATOM 633 C C . LEU A 1 85 ? 19.394 6.229 -13.870 1.00 85.25 85 LEU A C 1
ATOM 635 O O . LEU A 1 85 ? 18.194 6.468 -13.991 1.00 85.25 85 LEU A O 1
ATOM 639 N N . TYR A 1 86 ? 20.208 6.138 -14.911 1.00 83.38 86 TYR A N 1
ATOM 640 C CA . TYR A 1 86 ? 19.736 6.214 -16.288 1.00 83.38 86 TYR A CA 1
ATOM 641 C C . TYR A 1 86 ? 19.629 4.795 -16.842 1.00 83.38 86 TYR A C 1
ATOM 643 O O . TYR A 1 86 ? 20.636 4.103 -16.976 1.00 83.38 86 TYR A O 1
ATOM 651 N N . LEU A 1 87 ? 18.403 4.355 -17.135 1.00 78.00 87 LEU A N 1
ATOM 652 C CA . LEU A 1 87 ? 18.119 3.028 -17.681 1.00 78.00 87 LEU A CA 1
ATOM 653 C C . LEU A 1 87 ? 17.769 3.152 -19.171 1.00 78.00 87 LEU A C 1
ATOM 655 O O . LEU A 1 87 ? 16.664 3.586 -19.489 1.00 78.00 87 LEU A O 1
ATOM 659 N N . PRO A 1 88 ? 18.647 2.763 -20.111 1.00 72.31 88 PRO A N 1
ATOM 660 C CA . PRO A 1 88 ? 18.287 2.713 -21.527 1.00 72.31 88 PRO A CA 1
ATOM 661 C C . PRO A 1 88 ? 17.136 1.716 -21.761 1.00 72.31 88 PRO A C 1
ATOM 663 O O . PRO A 1 88 ? 17.117 0.666 -21.117 1.00 72.31 88 PRO A O 1
ATOM 666 N N . PRO A 1 89 ? 16.183 1.974 -22.678 1.00 67.25 89 PRO A N 1
ATOM 667 C CA . PRO A 1 89 ? 16.030 3.149 -23.544 1.00 67.25 89 PRO A CA 1
ATOM 668 C C . PRO A 1 89 ? 15.193 4.281 -22.908 1.00 67.25 89 PRO A C 1
ATOM 670 O O . PRO A 1 89 ? 14.737 5.179 -23.614 1.00 67.25 89 PRO A O 1
ATOM 673 N N . ALA A 1 90 ? 14.904 4.228 -21.603 1.00 64.38 90 ALA A N 1
ATOM 674 C CA . ALA A 1 90 ? 14.074 5.228 -20.943 1.00 64.38 90 ALA A CA 1
ATOM 675 C C . ALA A 1 90 ? 14.812 6.576 -20.871 1.00 64.38 90 ALA A C 1
ATOM 677 O O . ALA A 1 90 ? 15.903 6.678 -20.317 1.00 64.38 90 ALA A O 1
ATOM 678 N N . GLY A 1 91 ? 14.204 7.626 -21.431 1.00 63.69 91 GLY A N 1
ATOM 679 C CA . GLY A 1 91 ? 14.763 8.984 -21.404 1.00 63.69 91 GLY A CA 1
ATOM 680 C C . GLY A 1 91 ? 14.678 9.670 -20.035 1.00 63.69 91 GLY A C 1
ATOM 681 O O . GLY A 1 91 ? 15.299 10.707 -19.833 1.00 63.69 91 GLY A O 1
ATOM 682 N N . THR A 1 92 ? 13.917 9.110 -19.092 1.00 70.75 92 THR A N 1
ATOM 683 C CA . THR A 1 92 ? 13.731 9.669 -17.747 1.00 70.75 92 THR A CA 1
ATOM 684 C C . THR A 1 92 ? 14.598 8.935 -16.724 1.00 70.75 92 THR A C 1
ATOM 686 O O . THR A 1 92 ? 14.514 7.703 -16.665 1.00 70.75 92 THR A O 1
ATOM 689 N N . PRO A 1 93 ? 15.379 9.648 -15.890 1.00 82.00 93 PRO A N 1
ATOM 690 C CA . PRO A 1 93 ? 16.145 9.016 -14.827 1.00 82.00 93 PRO A CA 1
ATOM 691 C C . PRO A 1 93 ? 15.210 8.375 -13.800 1.00 82.00 93 PRO A C 1
ATOM 693 O O . PRO A 1 93 ? 14.221 8.969 -13.367 1.00 82.00 93 PRO A O 1
ATOM 696 N N . LEU A 1 94 ? 15.553 7.162 -13.387 1.00 86.94 94 LEU A N 1
ATOM 697 C CA . LEU A 1 94 ? 14.975 6.501 -12.231 1.00 86.94 94 LEU A CA 1
ATOM 698 C C . LEU A 1 94 ? 15.593 7.126 -10.980 1.00 86.94 94 LEU A C 1
ATOM 700 O O . LEU A 1 94 ? 16.807 7.070 -10.796 1.00 86.94 94 LEU A O 1
ATOM 704 N N . VAL A 1 95 ? 14.768 7.715 -10.118 1.00 88.19 95 VAL A N 1
ATOM 705 C CA . VAL A 1 95 ? 15.218 8.386 -8.893 1.00 88.19 95 VAL A CA 1
ATOM 706 C C . VAL A 1 95 ? 14.801 7.562 -7.681 1.00 88.19 95 VAL A C 1
ATOM 708 O O . VAL A 1 95 ? 13.624 7.264 -7.509 1.00 88.19 95 VAL A O 1
ATOM 711 N N . MET A 1 96 ? 15.757 7.219 -6.821 1.00 91.88 96 MET A N 1
ATOM 712 C CA . MET A 1 96 ? 15.504 6.604 -5.519 1.00 91.88 96 MET A CA 1
ATOM 713 C C . MET A 1 96 ? 15.906 7.576 -4.425 1.00 91.88 96 MET A C 1
ATOM 715 O O . MET A 1 96 ? 17.034 8.072 -4.403 1.00 91.88 96 MET A O 1
ATOM 719 N N . ARG A 1 97 ? 14.993 7.827 -3.493 1.00 90.44 97 ARG A N 1
ATOM 720 C CA . ARG A 1 97 ? 15.214 8.734 -2.366 1.00 90.44 97 ARG A CA 1
ATOM 721 C C . ARG A 1 97 ? 15.118 7.945 -1.078 1.00 90.44 97 ARG A C 1
ATOM 723 O O . ARG A 1 97 ? 14.228 7.116 -0.936 1.00 90.44 97 ARG A O 1
ATOM 730 N N . ARG A 1 98 ? 15.994 8.236 -0.122 1.00 92.06 98 ARG A N 1
ATOM 731 C CA . ARG A 1 98 ? 15.855 7.730 1.242 1.00 92.06 98 ARG A CA 1
ATOM 732 C C . ARG A 1 98 ? 15.848 8.915 2.199 1.00 92.06 98 ARG A C 1
ATOM 734 O O . ARG A 1 98 ? 16.887 9.554 2.341 1.00 92.06 98 ARG A O 1
ATOM 741 N N . PRO A 1 99 ? 14.710 9.244 2.830 1.00 90.94 99 PRO A N 1
ATOM 742 C CA . PRO A 1 99 ? 14.640 10.334 3.797 1.00 90.94 99 PRO A CA 1
ATOM 743 C C . PRO A 1 99 ? 15.612 10.135 4.960 1.00 90.94 99 PRO A C 1
ATOM 745 O O . PRO A 1 99 ? 15.992 9.006 5.290 1.00 90.94 99 PRO A O 1
ATOM 748 N N . ALA A 1 100 ? 16.034 11.240 5.571 1.00 90.88 100 ALA A N 1
ATOM 749 C CA . ALA A 1 100 ? 16.792 11.185 6.813 1.00 90.88 100 ALA A CA 1
ATOM 750 C C . ALA A 1 100 ? 15.885 10.716 7.974 1.00 90.88 100 ALA A C 1
ATOM 752 O O . ALA A 1 100 ? 14.671 10.903 7.906 1.00 90.88 100 ALA A O 1
ATOM 753 N N . PRO A 1 101 ? 16.435 10.140 9.060 1.00 85.56 101 PRO A N 1
ATOM 754 C CA . PRO A 1 101 ? 15.631 9.624 10.178 1.00 85.56 101 PRO A CA 1
ATOM 755 C C . PRO A 1 101 ? 14.708 10.656 10.850 1.00 85.56 101 PRO A C 1
ATOM 757 O O . PRO A 1 101 ? 13.721 10.286 11.473 1.00 85.56 101 PRO A O 1
ATOM 760 N N . ASN A 1 102 ? 15.037 11.943 10.734 1.00 86.69 102 ASN A N 1
ATOM 761 C CA . ASN A 1 102 ? 14.298 13.081 11.282 1.00 86.69 102 ASN A CA 1
ATOM 762 C C . ASN A 1 102 ? 13.388 13.779 10.252 1.00 86.69 102 ASN A C 1
ATOM 764 O O . ASN A 1 102 ? 12.917 14.886 10.502 1.00 86.69 102 ASN A O 1
ATOM 768 N N . GLN A 1 103 ? 13.180 13.172 9.085 1.00 88.94 103 GLN A N 1
ATOM 769 C CA . GLN A 1 103 ? 12.260 13.652 8.059 1.00 88.94 103 GLN A CA 1
ATOM 770 C C . GLN A 1 103 ? 11.010 12.773 8.008 1.00 88.94 103 GLN A C 1
ATOM 772 O O . GLN A 1 103 ? 10.991 11.654 8.523 1.00 88.94 103 GLN A O 1
ATOM 777 N N . LEU A 1 104 ? 9.972 13.287 7.345 1.00 88.19 104 LEU A N 1
ATOM 778 C CA . LEU A 1 104 ? 8.790 12.499 7.019 1.00 88.19 104 LEU A CA 1
ATOM 779 C C . LEU A 1 104 ? 9.188 11.216 6.266 1.00 88.19 104 LEU A C 1
ATOM 781 O O . LEU A 1 104 ? 10.151 11.230 5.485 1.00 88.19 104 LEU A O 1
ATOM 785 N N . PRO A 1 105 ? 8.457 10.110 6.485 1.00 87.69 105 PRO A N 1
ATOM 786 C CA . PRO A 1 105 ? 8.724 8.860 5.801 1.00 87.69 105 PRO A CA 1
ATOM 787 C C . PRO A 1 105 ? 8.543 9.047 4.295 1.00 87.69 105 PRO A C 1
ATOM 789 O O . PRO A 1 105 ? 7.821 9.934 3.833 1.00 87.69 105 PRO A O 1
ATOM 792 N N . LEU A 1 106 ? 9.207 8.201 3.510 1.00 88.25 106 LEU A N 1
ATOM 793 C CA . LEU A 1 106 ? 9.055 8.253 2.065 1.00 88.25 106 LEU A CA 1
ATOM 794 C C . LEU A 1 106 ? 7.642 7.798 1.702 1.00 88.25 106 LEU A C 1
ATOM 796 O O . LEU A 1 106 ? 7.333 6.613 1.789 1.00 88.25 106 LEU A O 1
ATOM 800 N N . MET A 1 107 ? 6.819 8.736 1.248 1.00 87.25 107 MET A N 1
ATOM 801 C CA . MET A 1 107 ? 5.540 8.454 0.607 1.00 87.25 107 MET A CA 1
ATOM 802 C C . MET A 1 107 ? 5.734 8.555 -0.905 1.00 87.25 107 MET A C 1
ATOM 804 O O . MET A 1 107 ? 5.453 9.582 -1.516 1.00 87.25 107 MET A O 1
ATOM 808 N N . ASP A 1 108 ? 6.279 7.495 -1.509 1.00 87.19 108 ASP A N 1
ATOM 809 C CA . ASP A 1 108 ? 6.519 7.439 -2.964 1.00 87.19 108 ASP A CA 1
ATOM 810 C C . ASP A 1 108 ? 5.218 7.204 -3.763 1.00 87.19 108 ASP A C 1
ATOM 812 O O . ASP A 1 108 ? 5.199 7.204 -4.993 1.00 87.19 108 ASP A O 1
ATOM 816 N N . ILE A 1 109 ? 4.103 7.033 -3.047 1.00 86.81 109 ILE A N 1
ATOM 817 C CA . ILE A 1 109 ? 2.743 7.063 -3.577 1.00 86.81 109 ILE A CA 1
ATOM 818 C C . ILE A 1 109 ? 2.186 8.480 -3.382 1.00 86.81 109 ILE A C 1
ATOM 820 O O . ILE A 1 109 ? 2.253 9.012 -2.271 1.00 86.81 109 ILE A O 1
ATOM 824 N N . PRO A 1 110 ? 1.612 9.115 -4.422 1.00 87.62 110 PRO A N 1
ATOM 825 C CA . PRO A 1 110 ? 1.055 10.453 -4.283 1.00 87.62 110 PRO A CA 1
ATOM 826 C C . PRO A 1 110 ? -0.102 10.474 -3.280 1.00 87.62 110 PRO A C 1
ATOM 828 O O . PRO A 1 110 ? -1.138 9.865 -3.535 1.00 87.62 110 PRO A O 1
ATOM 831 N N . VAL A 1 111 ? 0.031 11.258 -2.205 1.00 90.81 111 VAL A N 1
ATOM 832 C CA . VAL A 1 111 ? -1.014 11.430 -1.175 1.00 90.81 111 VAL A CA 1
ATOM 833 C C . VAL A 1 111 ? -2.354 11.831 -1.789 1.00 90.81 111 VAL A C 1
ATOM 835 O O . VAL A 1 111 ? -3.392 11.367 -1.342 1.00 90.81 111 VAL A O 1
ATOM 838 N N . ARG A 1 112 ? -2.354 12.618 -2.874 1.00 91.81 112 ARG A N 1
ATOM 839 C CA . ARG A 1 112 ? -3.584 12.991 -3.593 1.00 91.81 112 ARG A CA 1
ATOM 840 C C . ARG A 1 112 ? -4.459 11.795 -3.993 1.00 91.81 112 ARG A C 1
ATOM 842 O O . ARG A 1 112 ? -5.662 11.969 -4.082 1.00 91.81 112 ARG A O 1
ATOM 849 N N . ARG A 1 113 ? -3.883 10.598 -4.188 1.00 89.06 113 ARG A N 1
ATOM 850 C CA . ARG A 1 113 ? -4.629 9.386 -4.559 1.00 89.06 113 ARG A CA 1
ATOM 851 C C . ARG A 1 113 ? -5.727 9.054 -3.557 1.00 89.06 113 ARG A C 1
ATOM 853 O O . ARG A 1 113 ? -6.801 8.666 -3.987 1.00 89.06 113 ARG A O 1
ATOM 860 N N . ILE A 1 114 ? -5.495 9.236 -2.254 1.00 94.38 114 ILE A N 1
ATOM 861 C CA . ILE A 1 114 ? -6.540 8.949 -1.261 1.00 94.38 114 ILE A CA 1
ATOM 862 C C . ILE A 1 114 ? -7.710 9.927 -1.383 1.00 94.38 114 ILE A C 1
ATOM 864 O O . ILE A 1 114 ? -8.855 9.512 -1.301 1.00 94.38 114 ILE A O 1
ATOM 868 N N . PHE A 1 115 ? -7.429 11.200 -1.665 1.00 94.62 115 PHE A N 1
ATOM 869 C CA . PHE A 1 115 ? -8.443 12.245 -1.833 1.00 94.62 115 PHE A CA 1
ATOM 870 C C . PHE A 1 115 ? -9.137 12.200 -3.200 1.00 94.62 115 PHE A C 1
ATOM 872 O O . PHE A 1 115 ? -10.180 12.818 -3.382 1.00 94.62 115 PHE A O 1
ATOM 879 N N . GLU A 1 116 ? -8.564 11.480 -4.167 1.00 94.50 116 GLU A N 1
ATOM 880 C CA . GLU A 1 116 ? -9.238 11.147 -5.423 1.00 94.50 116 GLU A CA 1
ATOM 881 C C . GLU A 1 116 ? -10.308 10.062 -5.214 1.00 94.50 116 GLU A C 1
ATOM 883 O O . GLU A 1 116 ? -11.198 9.964 -6.048 1.00 94.50 116 GLU A O 1
ATOM 888 N N . GLN A 1 117 ? -10.208 9.231 -4.165 1.00 95.19 117 GLN A N 1
ATOM 889 C CA . GLN A 1 117 ? -11.155 8.133 -3.892 1.00 95.19 117 GLN A CA 1
ATOM 890 C C . GLN A 1 117 ? -12.091 8.429 -2.709 1.00 95.19 117 GLN A C 1
ATOM 892 O O . GLN A 1 117 ? -13.256 8.055 -2.721 1.00 95.19 117 GLN A O 1
ATOM 897 N N . LEU A 1 118 ? -11.604 9.128 -1.681 1.00 96.31 118 LEU A N 1
ATOM 898 C CA . LEU A 1 118 ? -12.325 9.374 -0.436 1.00 96.31 118 LEU A CA 1
ATOM 899 C C . LEU A 1 118 ? -12.476 10.868 -0.161 1.00 96.31 118 LEU A C 1
ATOM 901 O O . LEU A 1 118 ? -11.546 11.658 -0.338 1.00 96.31 118 LEU A O 1
ATOM 905 N N . GLN A 1 119 ? -13.643 11.244 0.360 1.00 96.62 119 GLN A N 1
ATOM 906 C CA . GLN A 1 119 ? -13.863 12.584 0.894 1.00 96.62 119 GLN A CA 1
ATOM 907 C C . GLN A 1 119 ? -12.947 12.838 2.106 1.00 96.62 119 GLN 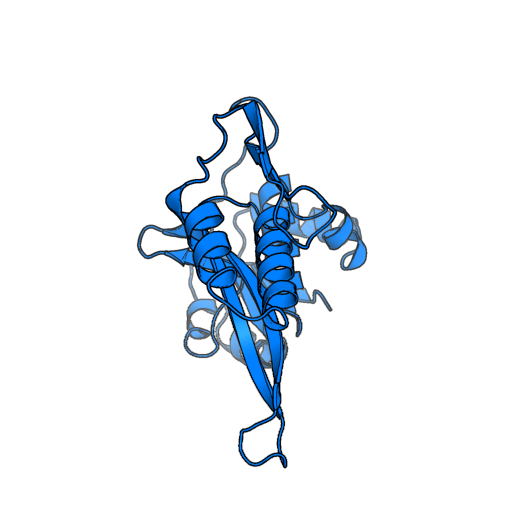A C 1
ATOM 909 O O . GLN A 1 119 ? -12.668 11.897 2.860 1.00 96.62 119 GLN A O 1
ATOM 914 N N . PRO A 1 120 ? -12.488 14.083 2.332 1.00 96.50 120 PRO A N 1
ATOM 915 C CA . PRO A 1 120 ? -11.615 14.411 3.459 1.00 96.50 120 PRO A CA 1
ATOM 916 C C . PRO A 1 120 ? -12.151 13.938 4.816 1.00 96.50 120 PRO A C 1
ATOM 918 O O . PRO A 1 120 ? -11.380 13.464 5.647 1.00 96.50 120 PRO A O 1
ATOM 921 N N . GLU A 1 121 ? -13.464 14.003 5.024 1.00 97.25 121 GLU A N 1
ATOM 922 C CA . GLU A 1 121 ? -14.139 13.564 6.246 1.00 97.25 121 GLU A CA 1
ATOM 923 C C . GLU A 1 121 ? -13.940 12.061 6.485 1.00 97.25 121 GLU A C 1
ATOM 925 O O . GLU A 1 121 ? -13.601 11.647 7.593 1.00 97.25 121 GLU A O 1
ATOM 930 N N . ASN A 1 122 ? -14.053 11.247 5.432 1.00 96.56 122 ASN A N 1
ATOM 931 C CA . ASN A 1 122 ? -13.806 9.808 5.509 1.00 96.56 122 ASN A CA 1
ATOM 932 C C . ASN A 1 122 ? -12.331 9.514 5.792 1.00 96.56 122 ASN A C 1
ATOM 934 O O . ASN A 1 122 ? -12.026 8.625 6.579 1.00 96.56 122 ASN A O 1
ATOM 938 N N . VAL A 1 123 ? -11.405 10.286 5.213 1.00 97.50 123 VAL A N 1
ATOM 939 C CA . VAL A 1 123 ? -9.972 10.144 5.518 1.00 97.50 123 VAL A CA 1
ATOM 940 C C . VAL A 1 123 ? -9.703 10.416 7.001 1.00 97.50 123 VAL A C 1
ATOM 942 O O . VAL A 1 123 ? -8.972 9.654 7.632 1.00 97.50 123 VAL A O 1
ATOM 945 N N . VAL A 1 124 ? -10.323 11.449 7.580 1.00 97.38 124 VAL A N 1
ATOM 946 C CA . VAL A 1 124 ? -10.204 11.754 9.016 1.00 97.38 124 VAL A CA 1
ATOM 947 C C . VAL A 1 124 ? -10.770 10.619 9.873 1.00 97.38 124 VAL A C 1
ATOM 949 O O . VAL A 1 124 ? -10.095 10.187 10.806 1.00 97.38 124 VAL A O 1
ATOM 952 N N . LEU A 1 125 ? -11.949 10.088 9.534 1.00 97.06 125 LEU A N 1
ATOM 953 C CA . LEU A 1 125 ? -12.554 8.953 10.247 1.00 97.06 125 LEU A CA 1
ATOM 954 C C . LEU A 1 125 ? -11.678 7.697 10.197 1.00 97.06 125 LEU A C 1
ATOM 956 O O . LEU A 1 125 ? -11.571 6.973 11.186 1.00 97.06 125 LEU A O 1
ATOM 960 N N . LEU A 1 126 ? -11.026 7.436 9.062 1.00 97.12 126 LEU A N 1
ATOM 961 C CA . LEU A 1 126 ? -10.097 6.316 8.937 1.00 97.12 126 LEU A CA 1
ATOM 962 C C . LEU A 1 126 ? -8.852 6.533 9.785 1.00 97.12 126 LEU A C 1
ATOM 964 O O . LEU A 1 126 ? -8.461 5.632 10.518 1.00 97.12 126 LEU A O 1
ATOM 968 N N . VAL A 1 127 ? -8.256 7.725 9.744 1.00 96.88 127 VAL A N 1
ATOM 969 C CA . VAL A 1 127 ? -7.118 8.060 10.610 1.00 96.88 127 VAL A CA 1
ATOM 970 C C . VAL A 1 127 ? -7.493 7.888 12.085 1.00 96.88 127 VAL A C 1
ATOM 972 O O . VAL A 1 127 ? -6.743 7.258 12.825 1.00 96.88 127 VAL A O 1
ATOM 975 N N . GLU A 1 128 ? -8.669 8.360 12.506 1.00 96.75 128 GLU A N 1
ATOM 976 C CA . GLU A 1 128 ? -9.186 8.147 13.862 1.00 96.75 128 GLU A CA 1
ATOM 977 C C . GLU A 1 128 ? -9.327 6.654 14.190 1.00 96.75 128 GLU A C 1
ATOM 979 O O . GLU A 1 128 ? -8.848 6.196 15.227 1.00 96.75 128 GLU A O 1
ATOM 984 N N . ALA A 1 129 ? -9.936 5.870 13.298 1.00 96.38 129 ALA A N 1
ATOM 985 C CA . ALA A 1 129 ? -10.098 4.434 13.487 1.00 96.38 129 ALA A CA 1
ATOM 986 C C . ALA A 1 129 ? -8.755 3.712 13.660 1.00 96.38 129 ALA A C 1
ATOM 988 O O . ALA A 1 129 ? -8.644 2.831 14.511 1.00 96.38 129 ALA A O 1
ATOM 989 N N . LEU A 1 130 ? -7.733 4.106 12.896 1.00 96.44 130 LEU A N 1
ATOM 990 C CA . LEU A 1 130 ? -6.388 3.544 13.005 1.00 96.44 130 LEU A CA 1
ATOM 991 C C . LEU A 1 130 ? -5.688 3.947 14.307 1.00 96.44 130 LEU A C 1
ATOM 993 O O . LEU A 1 130 ? -5.031 3.109 14.922 1.00 96.44 130 LEU A O 1
ATOM 997 N N . LEU A 1 131 ? -5.849 5.197 14.751 1.00 96.00 131 LEU A N 1
ATOM 998 C CA . LEU A 1 131 ? -5.327 5.672 16.040 1.00 96.00 131 LEU A CA 1
ATOM 999 C C . LEU A 1 131 ? -5.967 4.950 17.230 1.00 96.00 131 LEU A C 1
ATOM 1001 O O . LEU A 1 131 ? -5.315 4.747 18.250 1.00 96.00 131 LEU A O 1
ATOM 1005 N N . LEU A 1 132 ? -7.233 4.559 17.091 1.00 95.44 132 LEU A N 1
ATOM 1006 C CA . LEU A 1 132 ? -7.976 3.772 18.074 1.00 95.44 132 LEU A CA 1
ATOM 1007 C C . LEU A 1 132 ? -7.771 2.258 17.918 1.00 95.44 132 LEU A C 1
ATOM 1009 O O . LEU A 1 132 ? -8.487 1.490 18.558 1.00 95.44 132 LEU A O 1
ATOM 1013 N N . GLU A 1 133 ? -6.847 1.832 17.052 1.00 94.94 133 GLU A N 1
ATOM 1014 C CA . GLU A 1 133 ? -6.557 0.424 16.765 1.00 94.94 133 GLU A CA 1
ATOM 1015 C C . GLU A 1 133 ? -7.824 -0.391 16.433 1.00 94.94 133 GLU A C 1
ATOM 1017 O O . GLU A 1 133 ? -8.017 -1.520 16.883 1.00 94.94 133 GLU A O 1
ATOM 1022 N N . ARG A 1 134 ? -8.735 0.185 15.642 1.00 95.50 134 ARG A N 1
ATOM 1023 C CA . ARG A 1 134 ? -9.937 -0.520 15.175 1.00 95.50 134 ARG A CA 1
ATOM 1024 C C . ARG A 1 134 ? -9.607 -1.500 14.047 1.00 95.50 134 ARG A C 1
ATOM 1026 O O . ARG A 1 134 ? -8.599 -1.376 13.358 1.00 95.50 134 ARG A O 1
ATOM 1033 N N . ARG A 1 135 ? -10.508 -2.464 13.837 1.00 96.56 135 ARG A N 1
ATOM 1034 C CA . ARG A 1 135 ? -10.489 -3.385 12.692 1.00 96.56 135 ARG A CA 1
ATOM 1035 C C . ARG A 1 135 ? -11.045 -2.670 11.466 1.00 96.56 135 ARG A C 1
ATOM 1037 O O . ARG A 1 135 ? -12.211 -2.280 11.469 1.00 96.56 135 ARG A O 1
ATOM 1044 N N . VAL A 1 136 ? -10.218 -2.491 10.444 1.00 97.50 136 VAL A N 1
ATOM 1045 C CA . VAL A 1 136 ? -10.583 -1.819 9.193 1.00 97.50 136 VAL A CA 1
ATOM 1046 C C . VAL A 1 136 ? -10.388 -2.784 8.028 1.00 97.50 136 VAL A C 1
ATOM 1048 O O . VAL A 1 136 ? -9.316 -3.365 7.868 1.00 97.50 136 VAL A O 1
ATOM 1051 N N . ILE A 1 137 ? -11.419 -2.940 7.204 1.00 97.62 137 ILE A N 1
ATOM 1052 C CA . ILE A 1 137 ? -11.391 -3.680 5.944 1.00 97.62 137 ILE A CA 1
ATOM 1053 C C . ILE A 1 137 ? -11.689 -2.694 4.823 1.00 97.62 137 ILE A C 1
ATOM 1055 O O . ILE A 1 137 ? -12.797 -2.183 4.701 1.00 97.62 137 ILE A O 1
ATOM 1059 N N . MET A 1 138 ? -10.684 -2.431 4.000 1.00 97.62 138 MET A N 1
ATOM 1060 C CA . MET A 1 138 ? -10.839 -1.717 2.740 1.00 97.62 138 MET A CA 1
ATOM 1061 C C . MET A 1 138 ? -11.159 -2.731 1.643 1.00 97.62 138 MET A C 1
ATOM 1063 O O . MET A 1 138 ? -10.571 -3.815 1.617 1.00 97.62 138 MET A O 1
ATOM 1067 N N . HIS A 1 139 ? -12.045 -2.393 0.719 1.00 97.12 139 HIS A N 1
ATOM 1068 C CA . HIS A 1 139 ? -12.304 -3.223 -0.451 1.00 97.12 139 HIS A CA 1
ATOM 1069 C C . HIS A 1 139 ? -12.312 -2.396 -1.733 1.00 97.12 139 HIS A C 1
ATOM 1071 O O . HIS A 1 139 ? -12.597 -1.203 -1.719 1.00 97.12 139 HIS A O 1
ATOM 1077 N N . SER A 1 140 ? -11.877 -3.026 -2.820 1.00 96.56 140 SER A N 1
ATOM 1078 C CA . SER A 1 140 ? -11.835 -2.442 -4.160 1.00 96.56 140 SER A CA 1
ATO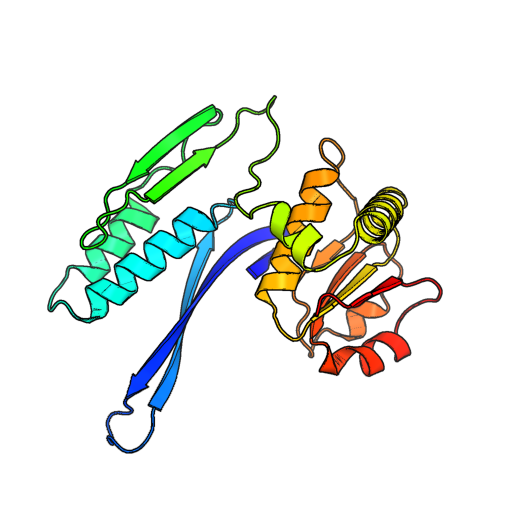M 1079 C C . SER A 1 140 ? -11.645 -3.556 -5.179 1.00 96.56 140 SER A C 1
ATOM 1081 O O . SER A 1 140 ? -10.960 -4.545 -4.901 1.00 96.56 140 SER A O 1
ATOM 1083 N N . HIS A 1 141 ? -12.148 -3.367 -6.395 1.00 94.56 141 HIS A N 1
ATOM 1084 C CA . HIS A 1 141 ? -11.770 -4.203 -7.539 1.00 94.56 141 HIS A CA 1
ATOM 1085 C C . HIS A 1 141 ? -10.344 -3.907 -8.053 1.00 94.56 141 HIS A C 1
ATOM 1087 O O . HIS A 1 141 ? -9.799 -4.636 -8.886 1.00 94.56 141 HIS A O 1
ATOM 1093 N N . CYS A 1 142 ? -9.701 -2.837 -7.568 1.00 91.50 142 CYS A N 1
ATOM 1094 C CA . CYS A 1 142 ? -8.351 -2.431 -7.936 1.00 91.50 142 CYS A CA 1
ATOM 1095 C C . CYS A 1 142 ? -7.365 -2.570 -6.764 1.00 91.50 142 CYS A C 1
ATOM 1097 O O . CYS A 1 142 ? -7.161 -1.670 -5.949 1.00 91.50 142 CYS A O 1
ATOM 1099 N N . PHE A 1 143 ? -6.609 -3.668 -6.754 1.00 88.00 143 PHE A N 1
ATOM 1100 C CA . PHE A 1 143 ? -5.571 -3.947 -5.750 1.00 88.00 143 PHE A CA 1
ATOM 1101 C C . PHE A 1 143 ? -4.498 -2.856 -5.595 1.00 88.00 143 PHE A C 1
ATOM 1103 O O . PHE A 1 143 ? -3.893 -2.700 -4.527 1.00 88.00 143 PHE A O 1
ATOM 1110 N N . ALA A 1 144 ? -4.231 -2.093 -6.658 1.00 87.38 144 ALA A N 1
ATOM 1111 C CA . ALA A 1 144 ? -3.296 -0.976 -6.597 1.00 87.38 144 ALA A CA 1
ATOM 1112 C C . ALA A 1 144 ? -3.826 0.163 -5.709 1.00 87.38 144 ALA A C 1
ATOM 1114 O O . ALA A 1 144 ? -3.025 0.771 -4.996 1.00 87.38 144 ALA A O 1
ATOM 1115 N N . LEU A 1 145 ? -5.143 0.409 -5.713 1.00 91.88 145 LEU A N 1
ATOM 1116 C CA . LEU A 1 145 ? -5.783 1.406 -4.854 1.00 91.88 145 LEU A CA 1
ATOM 1117 C C . LEU A 1 145 ? -5.713 0.995 -3.384 1.00 91.88 145 LEU A C 1
ATOM 1119 O O . LEU A 1 145 ? -5.280 1.806 -2.573 1.00 91.88 145 LEU A O 1
ATOM 1123 N N . LEU A 1 146 ? -6.005 -0.267 -3.049 1.00 94.12 146 LEU A N 1
ATOM 1124 C CA . LEU A 1 146 ? -5.929 -0.762 -1.663 1.00 94.12 146 LEU A CA 1
ATOM 1125 C C . LEU A 1 146 ? -4.551 -0.540 -1.036 1.00 94.12 146 LEU A C 1
ATOM 1127 O O . LEU A 1 146 ? -4.430 -0.002 0.064 1.00 94.12 146 LEU A O 1
ATOM 1131 N N . SER A 1 147 ? -3.491 -0.902 -1.767 1.00 91.88 147 SER A N 1
ATOM 1132 C CA . SER A 1 147 ? -2.116 -0.664 -1.313 1.00 91.88 147 SER A CA 1
ATOM 1133 C C . SER A 1 147 ? -1.792 0.829 -1.222 1.00 91.88 147 SER A C 1
ATOM 1135 O O . SER A 1 147 ? -1.094 1.243 -0.301 1.00 91.88 147 SER A O 1
ATOM 1137 N N . ALA A 1 148 ? -2.270 1.638 -2.173 1.00 91.75 148 ALA A N 1
ATOM 1138 C CA . ALA A 1 148 ? -2.004 3.072 -2.206 1.00 91.75 148 ALA A CA 1
ATOM 1139 C C . ALA A 1 148 ? -2.685 3.823 -1.058 1.00 91.75 148 ALA A C 1
ATOM 1141 O O . ALA A 1 148 ? -2.035 4.623 -0.382 1.00 91.75 148 ALA A O 1
ATOM 1142 N N . VAL A 1 149 ? -3.967 3.550 -0.822 1.00 94.81 149 VAL A N 1
ATOM 1143 C CA . VAL A 1 149 ? -4.750 4.143 0.264 1.00 94.81 149 VAL A CA 1
ATOM 1144 C C . VAL A 1 149 ? -4.203 3.685 1.610 1.00 94.81 149 VAL A C 1
ATOM 1146 O O . VAL A 1 149 ? -3.906 4.532 2.449 1.00 94.81 149 VAL A O 1
ATOM 1149 N N . GLY A 1 150 ? -3.967 2.381 1.787 1.00 93.69 150 GLY A N 1
ATOM 1150 C CA . GLY A 1 150 ? -3.419 1.826 3.025 1.00 93.69 150 GLY A CA 1
ATOM 1151 C C . GLY A 1 150 ? -2.064 2.425 3.407 1.00 93.69 150 GLY A C 1
ATOM 1152 O O . GLY A 1 150 ? -1.893 2.915 4.520 1.00 93.69 150 GLY A O 1
ATOM 1153 N N . GLU A 1 151 ? -1.111 2.476 2.473 1.00 92.94 151 GLU A N 1
ATOM 1154 C CA . GLU A 1 151 ? 0.206 3.079 2.726 1.00 92.94 151 GLU A CA 1
ATOM 1155 C C . GLU A 1 151 ? 0.125 4.589 2.960 1.00 92.94 151 GLU A C 1
ATOM 1157 O O . GLU A 1 151 ? 0.879 5.129 3.770 1.00 92.94 151 GLU A O 1
ATOM 1162 N N . THR A 1 152 ? -0.810 5.276 2.296 1.00 94.12 152 THR A N 1
ATOM 1163 C CA . THR A 1 152 ? -1.039 6.703 2.539 1.00 94.12 152 THR A CA 1
ATOM 1164 C C . THR A 1 152 ? -1.554 6.931 3.956 1.00 94.12 152 THR A C 1
ATOM 1166 O O . THR A 1 152 ? -0.989 7.754 4.670 1.00 94.12 152 THR A O 1
ATOM 1169 N N . LEU A 1 153 ? -2.560 6.166 4.391 1.00 94.69 153 LEU A N 1
ATOM 1170 C CA . LEU A 1 153 ? -3.102 6.230 5.749 1.00 94.69 153 LEU A CA 1
ATOM 1171 C C . LEU A 1 153 ? -2.022 5.949 6.798 1.00 94.69 153 LEU A C 1
ATOM 1173 O O . LEU A 1 153 ? -1.851 6.744 7.716 1.00 94.69 153 LEU A O 1
ATOM 1177 N N . LEU A 1 154 ? -1.239 4.878 6.635 1.00 92.44 154 LEU A N 1
ATOM 1178 C CA . LEU A 1 154 ? -0.135 4.566 7.548 1.00 92.44 154 LEU A CA 1
ATOM 1179 C C . LEU A 1 154 ? 0.936 5.667 7.565 1.00 92.44 154 LEU A C 1
ATOM 1181 O O . LEU A 1 154 ? 1.495 5.962 8.620 1.00 92.44 154 LEU A O 1
ATOM 1185 N N . GLY A 1 155 ? 1.215 6.299 6.422 1.00 92.12 155 GLY A N 1
ATOM 1186 C CA . GLY A 1 155 ? 2.129 7.439 6.336 1.00 92.12 155 GLY A CA 1
ATOM 1187 C C . GLY A 1 155 ? 1.621 8.681 7.074 1.00 92.12 155 GLY A C 1
ATOM 1188 O O . GLY A 1 155 ? 2.417 9.370 7.713 1.00 92.12 155 GLY A O 1
ATOM 1189 N N . LEU A 1 156 ? 0.307 8.933 7.051 1.00 93.12 156 LEU A N 1
ATOM 1190 C CA . LEU A 1 156 ? -0.333 10.038 7.779 1.00 93.12 156 LEU A CA 1
ATOM 1191 C C . LEU A 1 156 ? -0.265 9.873 9.304 1.00 93.12 156 LEU A C 1
ATOM 1193 O O . LEU A 1 156 ? -0.374 10.863 10.022 1.00 93.12 156 LEU A O 1
ATOM 1197 N N . LEU A 1 157 ? -0.055 8.652 9.802 1.00 93.69 157 LEU A N 1
ATOM 1198 C CA . LEU A 1 157 ? 0.078 8.377 11.234 1.00 93.69 157 LEU A CA 1
ATOM 1199 C C . LEU A 1 157 ? 1.469 8.693 11.786 1.00 93.69 157 LEU A C 1
ATOM 1201 O O . LEU A 1 157 ? 1.658 8.634 12.998 1.00 93.69 157 LEU A O 1
ATOM 1205 N N . TRP A 1 158 ? 2.450 9.034 10.943 1.00 91.56 158 TRP A N 1
ATOM 1206 C CA . TRP A 1 158 ? 3.796 9.361 11.413 1.00 91.56 158 TRP A CA 1
ATOM 1207 C C . TRP A 1 158 ? 3.767 10.462 12.496 1.00 91.56 158 TRP A C 1
ATOM 1209 O O . TRP A 1 158 ? 3.086 11.472 12.316 1.00 91.56 158 TRP A O 1
ATOM 1219 N N . PRO A 1 159 ? 4.519 10.320 13.608 1.00 91.38 159 PRO A N 1
ATOM 1220 C CA . PRO A 1 159 ? 5.534 9.297 13.902 1.00 91.38 159 PRO A CA 1
ATOM 1221 C C . PRO A 1 159 ? 5.004 8.031 14.600 1.00 91.38 159 PRO A C 1
ATOM 1223 O O . PRO A 1 159 ? 5.800 7.190 15.024 1.00 91.38 159 PRO A O 1
ATOM 1226 N N . LEU A 1 160 ? 3.687 7.890 14.746 1.00 92.19 160 LEU A N 1
ATOM 1227 C CA . LEU A 1 160 ? 3.061 6.746 15.399 1.00 92.19 160 LEU A CA 1
ATOM 1228 C C . LEU A 1 160 ? 3.209 5.484 14.544 1.00 92.19 160 LEU A C 1
ATOM 1230 O O . LEU A 1 160 ? 3.237 5.526 13.313 1.00 92.19 160 LEU A O 1
ATOM 1234 N N . ARG A 1 161 ? 3.319 4.342 15.223 1.00 85.25 161 ARG A N 1
ATOM 1235 C CA . ARG A 1 161 ? 3.393 3.020 14.600 1.00 85.25 161 ARG A CA 1
ATOM 1236 C C . ARG A 1 161 ? 2.202 2.203 15.083 1.00 85.25 161 ARG A C 1
ATOM 1238 O O . ARG A 1 161 ? 2.216 1.810 16.248 1.00 85.25 161 ARG A O 1
ATOM 1245 N N . PRO A 1 162 ? 1.191 1.966 14.235 1.00 85.19 162 PRO A N 1
ATOM 1246 C CA . PRO A 1 162 ? 0.066 1.122 14.614 1.00 85.19 162 PRO A CA 1
ATOM 1247 C C . PRO A 1 162 ? 0.555 -0.279 14.980 1.00 85.19 162 PRO A C 1
ATOM 1249 O O . PRO A 1 162 ? 1.374 -0.843 14.253 1.00 85.19 162 PRO A O 1
ATOM 1252 N N . ALA A 1 163 ? 0.039 -0.849 16.071 1.00 86.50 163 ALA A N 1
ATOM 1253 C CA . ALA A 1 163 ? 0.257 -2.261 16.393 1.00 86.50 163 ALA A CA 1
ATOM 1254 C C . ALA A 1 163 ? -0.614 -3.199 15.533 1.00 86.50 163 ALA A C 1
ATOM 1256 O O . ALA A 1 163 ? -0.415 -4.413 15.536 1.00 86.50 163 ALA A O 1
ATOM 1257 N N . ALA A 1 164 ? -1.578 -2.633 14.799 1.00 89.56 164 ALA A N 1
ATOM 1258 C CA . ALA A 1 164 ? -2.496 -3.360 13.937 1.00 89.56 164 ALA A CA 1
ATOM 1259 C C . ALA A 1 164 ? -1.772 -4.137 12.828 1.00 89.56 164 ALA A C 1
ATOM 1261 O O . ALA A 1 164 ? -0.850 -3.634 12.180 1.00 89.56 164 ALA A O 1
ATOM 1262 N N . VAL A 1 165 ? -2.251 -5.353 12.562 1.00 92.00 165 VAL A N 1
ATOM 1263 C CA . VAL A 1 165 ? -1.772 -6.170 11.441 1.00 92.00 165 VAL A CA 1
ATOM 1264 C C . VAL A 1 165 ? -2.172 -5.501 10.131 1.00 92.00 165 VAL A C 1
ATOM 1266 O O . VAL A 1 165 ? -3.351 -5.256 9.901 1.00 92.00 165 VAL A O 1
ATOM 1269 N N . TYR A 1 166 ? -1.213 -5.237 9.247 1.00 92.69 166 TYR A N 1
ATOM 1270 C CA . TYR A 1 166 ? -1.483 -4.636 7.943 1.00 92.69 166 TYR A CA 1
ATOM 1271 C C . TYR A 1 166 ? -1.260 -5.640 6.812 1.00 92.69 166 TYR A C 1
ATOM 1273 O O . TYR A 1 166 ? -0.143 -6.120 6.604 1.00 92.69 166 TYR A O 1
ATOM 1281 N N . VAL A 1 167 ? -2.329 -5.937 6.069 1.00 93.00 167 VAL A N 1
ATOM 1282 C CA . VAL A 1 167 ? -2.307 -6.794 4.875 1.00 93.00 167 VAL A CA 1
ATOM 1283 C C . VAL A 1 167 ? -3.205 -6.151 3.813 1.00 93.00 167 VAL A C 1
ATOM 1285 O O . VAL A 1 167 ? -4.400 -6.430 3.762 1.00 93.00 167 VAL A O 1
ATOM 1288 N N . PRO A 1 168 ? -2.670 -5.282 2.940 1.00 89.81 168 PRO A N 1
ATOM 1289 C CA . PRO A 1 168 ? -3.492 -4.535 1.985 1.00 89.81 168 PRO A CA 1
ATOM 1290 C C . PRO A 1 168 ? -4.059 -5.393 0.856 1.00 89.81 168 PRO A C 1
ATOM 1292 O O . PRO A 1 168 ? -4.831 -4.881 0.055 1.00 89.81 168 PRO A O 1
ATOM 1295 N N . LEU A 1 169 ? -3.639 -6.655 0.751 1.00 90.94 169 LEU A N 1
ATOM 1296 C CA . LEU A 1 169 ? -4.157 -7.631 -0.198 1.00 90.94 169 LEU A CA 1
ATOM 1297 C C . LEU A 1 169 ? -4.247 -8.983 0.495 1.00 90.94 169 LEU A C 1
ATOM 1299 O O . LEU A 1 169 ? -3.264 -9.721 0.566 1.00 90.94 169 LEU A O 1
ATOM 1303 N N . LEU A 1 170 ? -5.422 -9.290 1.025 1.00 92.38 170 LEU A N 1
ATOM 1304 C CA . LEU A 1 170 ? -5.720 -10.566 1.643 1.00 92.38 170 LEU A CA 1
ATOM 1305 C C . LEU A 1 170 ? -6.270 -11.524 0.571 1.00 92.38 170 LEU A C 1
ATOM 1307 O O . LEU A 1 170 ? -7.342 -11.274 0.016 1.00 92.38 170 LEU A O 1
ATOM 1311 N N . PRO A 1 171 ? -5.561 -12.622 0.253 1.00 89.81 171 PRO A N 1
ATOM 1312 C CA . PRO A 1 171 ? -6.050 -13.624 -0.687 1.00 89.81 171 PRO A CA 1
ATOM 1313 C C . PRO A 1 171 ? -7.382 -14.231 -0.234 1.00 89.81 171 PRO A C 1
ATOM 1315 O O . PRO A 1 171 ? -7.595 -14.441 0.957 1.00 89.81 171 PRO A O 1
ATOM 1318 N N . ASN A 1 172 ? -8.227 -14.645 -1.183 1.00 90.56 172 ASN A N 1
ATOM 1319 C CA . ASN A 1 172 ? -9.509 -15.302 -0.884 1.00 90.56 172 ASN A CA 1
ATOM 1320 C C . ASN A 1 172 ? -9.365 -16.555 -0.002 1.00 90.56 172 ASN A C 1
ATOM 1322 O O . ASN A 1 172 ? -10.201 -16.823 0.854 1.00 90.56 172 ASN A O 1
ATOM 1326 N N . ALA A 1 173 ? -8.266 -17.298 -0.145 1.00 91.25 173 ALA A N 1
ATOM 1327 C CA . ALA A 1 173 ? -7.980 -18.452 0.708 1.00 91.25 173 ALA A CA 1
ATOM 1328 C C . ALA A 1 173 ? -7.763 -18.090 2.192 1.00 91.25 173 ALA A C 1
ATOM 1330 O O . ALA A 1 173 ? -7.864 -18.964 3.043 1.00 91.25 173 ALA A O 1
ATOM 1331 N N . LEU A 1 174 ? -7.464 -16.824 2.498 1.00 91.69 174 LEU A N 1
ATOM 1332 C CA . LEU A 1 174 ? -7.175 -16.319 3.842 1.00 91.69 174 LEU A CA 1
ATOM 1333 C C . LEU A 1 174 ? -8.267 -15.379 4.364 1.00 91.69 174 LEU A C 1
ATOM 1335 O O . LEU A 1 174 ? -8.054 -14.697 5.358 1.00 91.69 174 LEU A O 1
ATOM 1339 N N . VAL A 1 175 ? -9.438 -15.328 3.729 1.00 93.31 175 VAL A N 1
ATOM 1340 C CA . VAL A 1 175 ? -10.528 -14.430 4.145 1.00 93.31 175 VAL A CA 1
ATOM 1341 C C . VAL A 1 175 ? -11.025 -14.708 5.565 1.00 93.31 175 VAL A C 1
ATOM 1343 O O . VAL A 1 175 ? -11.494 -13.800 6.240 1.00 93.31 175 VAL A O 1
ATOM 1346 N N . ASP A 1 176 ? -10.839 -15.928 6.068 1.00 92.00 176 ASP A N 1
ATOM 1347 C CA . ASP A 1 176 ? -11.187 -16.297 7.442 1.00 92.00 176 ASP A CA 1
ATOM 1348 C C . ASP A 1 176 ? -10.389 -15.474 8.488 1.00 92.00 176 ASP A C 1
ATOM 1350 O O . ASP A 1 176 ? -10.836 -15.305 9.622 1.00 92.00 176 ASP A O 1
ATOM 1354 N N . PHE A 1 177 ? -9.255 -14.859 8.103 1.00 91.94 177 PHE A N 1
ATOM 1355 C CA . PHE A 1 177 ? -8.513 -13.909 8.948 1.00 91.94 177 PHE A CA 1
ATOM 1356 C C . PHE A 1 177 ? -9.290 -12.617 9.247 1.00 91.94 177 PHE A C 1
ATOM 1358 O O . PHE A 1 177 ? -8.948 -11.916 10.197 1.00 91.94 177 PHE A O 1
ATOM 1365 N N . CYS A 1 178 ? -10.349 -12.300 8.498 1.00 94.25 178 CYS A N 1
ATOM 1366 C CA . CYS A 1 178 ? -11.225 -11.164 8.792 1.00 94.25 178 CYS A CA 1
ATOM 1367 C C . CYS A 1 178 ? -11.960 -11.308 10.141 1.00 94.25 178 CYS A C 1
ATOM 1369 O O . CYS A 1 178 ? -12.391 -10.303 10.705 1.00 94.25 178 CYS A O 1
ATOM 1371 N N . GLY A 1 179 ? -12.075 -12.529 10.678 1.00 93.94 179 GLY A N 1
ATOM 1372 C CA . GLY A 1 179 ? -12.613 -12.798 12.017 1.00 93.94 179 GLY A CA 1
ATOM 1373 C C . GLY A 1 179 ? -11.591 -12.664 13.151 1.00 93.94 179 GLY A C 1
ATOM 1374 O O . GLY A 1 179 ? -11.881 -13.023 14.290 1.00 93.94 179 GLY A O 1
ATOM 1375 N N . ALA A 1 180 ? -10.371 -12.195 12.871 1.00 92.62 180 ALA A N 1
ATOM 1376 C CA . ALA A 1 180 ? -9.338 -12.075 13.890 1.00 92.62 180 ALA A CA 1
ATOM 1377 C C . ALA A 1 180 ? -9.735 -11.070 14.998 1.00 92.62 180 ALA A C 1
ATOM 1379 O O . ALA A 1 180 ? -10.179 -9.955 14.711 1.00 92.62 180 ALA A O 1
ATOM 1380 N N . PRO A 1 181 ? -9.520 -11.404 16.286 1.00 90.94 181 PRO A N 1
ATOM 1381 C CA . PRO A 1 181 ? -9.913 -10.533 17.390 1.00 90.94 181 PRO A CA 1
ATOM 1382 C C . PRO A 1 181 ? -8.947 -9.357 17.590 1.00 90.94 181 PRO A C 1
ATOM 1384 O O . PRO A 1 181 ? -9.293 -8.405 18.286 1.00 90.94 181 PRO A O 1
ATOM 1387 N N . MET A 1 182 ? -7.749 -9.388 17.003 1.00 92.62 182 MET A N 1
ATOM 1388 C CA . MET A 1 182 ? -6.785 -8.288 17.092 1.00 92.62 182 MET A CA 1
ATOM 1389 C C . MET A 1 182 ? -7.112 -7.133 16.125 1.00 92.62 182 MET A C 1
ATOM 1391 O O . MET A 1 182 ? -7.785 -7.353 15.118 1.00 92.62 182 MET A O 1
ATOM 1395 N N . PRO A 1 183 ? -6.613 -5.913 16.392 1.00 94.25 183 PRO A N 1
ATOM 1396 C CA . PRO A 1 183 ? -6.620 -4.814 15.431 1.00 94.25 183 PRO A CA 1
ATOM 1397 C C . PRO A 1 183 ? -5.949 -5.190 14.107 1.00 94.25 183 PRO A C 1
ATOM 1399 O O . PRO A 1 183 ? -4.872 -5.795 14.089 1.00 94.25 183 PRO A O 1
ATOM 1402 N N . PHE A 1 184 ? -6.553 -4.781 12.995 1.00 94.81 184 PHE A N 1
ATOM 1403 C CA . PHE A 1 184 ? -5.992 -4.990 11.666 1.00 94.81 184 PHE A CA 1
ATOM 1404 C C . PHE A 1 184 ? -6.454 -3.928 10.671 1.00 94.81 184 PHE A C 1
ATOM 1406 O O . PHE A 1 184 ? -7.485 -3.281 10.846 1.00 94.81 184 PHE A O 1
ATOM 1413 N N . VAL A 1 185 ? -5.700 -3.823 9.585 1.00 95.81 185 VAL A N 1
ATOM 1414 C CA . VAL A 1 185 ? -6.034 -3.089 8.371 1.00 95.81 185 VAL A CA 1
ATOM 1415 C C . VAL A 1 185 ? -5.856 -4.053 7.206 1.00 95.81 185 VAL A C 1
ATOM 1417 O O . VAL A 1 185 ? -4.730 -4.385 6.824 1.00 95.81 185 VAL A O 1
ATOM 1420 N N . LEU A 1 186 ? -6.972 -4.533 6.670 1.00 95.69 186 LEU A N 1
ATOM 1421 C CA . LEU A 1 186 ? -6.998 -5.513 5.590 1.00 95.69 186 LEU A CA 1
ATOM 1422 C C . LEU A 1 186 ? -7.517 -4.866 4.310 1.00 95.69 186 LEU A C 1
ATOM 1424 O O . LEU A 1 186 ? -8.386 -4.001 4.360 1.00 95.69 186 LEU A O 1
ATOM 1428 N N . GLY A 1 187 ? -6.988 -5.290 3.168 1.00 96.25 187 GLY A N 1
ATOM 1429 C CA . GLY A 1 187 ? -7.560 -4.993 1.860 1.00 96.25 187 GLY A CA 1
ATOM 1430 C C . GLY A 1 187 ? -8.061 -6.271 1.199 1.00 96.25 187 GLY A C 1
ATOM 1431 O O . GLY A 1 187 ? -7.305 -7.238 1.111 1.00 96.25 187 GLY A O 1
ATOM 1432 N N . ILE A 1 188 ? -9.310 -6.293 0.742 1.00 96.31 188 ILE A N 1
ATOM 1433 C CA . ILE A 1 188 ? -9.924 -7.443 0.058 1.00 96.31 188 ILE A CA 1
ATOM 1434 C C . ILE A 1 188 ? -10.468 -7.044 -1.314 1.00 96.31 188 ILE A C 1
ATOM 1436 O O . ILE A 1 188 ? -10.703 -5.870 -1.585 1.00 96.31 188 ILE A O 1
ATOM 1440 N N . ASP A 1 189 ? -10.691 -8.035 -2.173 1.00 95.69 189 ASP A N 1
ATOM 1441 C CA . ASP A 1 189 ? -11.479 -7.824 -3.387 1.00 95.69 189 ASP A CA 1
ATOM 1442 C C . ASP A 1 189 ? -12.942 -7.514 -3.019 1.00 95.69 189 ASP A C 1
ATOM 1444 O O . ASP A 1 189 ? -13.492 -8.141 -2.106 1.00 95.69 189 ASP A O 1
ATOM 1448 N N . SER A 1 190 ? -13.575 -6.568 -3.717 1.00 96.56 190 SER A N 1
ATOM 1449 C CA . SER A 1 190 ? -14.979 -6.191 -3.484 1.00 96.56 190 SER A CA 1
ATOM 1450 C C . SER A 1 190 ? -15.947 -7.383 -3.607 1.00 96.56 190 SER A C 1
ATOM 1452 O O . SER A 1 190 ? -16.934 -7.451 -2.872 1.00 96.56 190 SER A O 1
ATOM 1454 N N . ASP A 1 191 ? -15.631 -8.398 -4.420 1.00 95.69 191 ASP A N 1
ATOM 1455 C CA . ASP A 1 191 ? -16.435 -9.626 -4.529 1.00 95.69 191 ASP A CA 1
ATOM 1456 C C . ASP A 1 191 ? -16.431 -10.468 -3.236 1.00 95.69 191 ASP A C 1
ATOM 1458 O O . ASP A 1 191 ? -17.315 -11.300 -3.007 1.00 95.69 191 ASP A O 1
ATOM 1462 N N . MET A 1 192 ? -15.446 -10.260 -2.358 1.00 95.00 192 MET A N 1
ATOM 1463 C CA . MET A 1 192 ? -15.287 -11.007 -1.109 1.00 95.00 192 MET A CA 1
ATOM 1464 C C . MET A 1 192 ? -16.009 -10.371 0.085 1.00 95.00 192 MET A C 1
ATOM 1466 O O . MET A 1 192 ? -16.109 -11.023 1.128 1.00 95.00 192 MET A O 1
ATOM 1470 N N . VAL A 1 193 ? -16.533 -9.145 -0.042 1.00 95.94 193 VAL A N 1
ATOM 1471 C CA . VAL A 1 193 ? -17.092 -8.362 1.080 1.00 95.94 193 VAL A CA 1
ATOM 1472 C C . VAL A 1 193 ? -18.166 -9.135 1.835 1.00 95.94 193 VAL A C 1
ATOM 1474 O O . VAL A 1 193 ? -18.049 -9.313 3.042 1.00 95.94 193 VAL A O 1
ATOM 1477 N N . ARG A 1 194 ? -19.145 -9.712 1.127 1.00 94.88 194 ARG A N 1
ATOM 1478 C CA . ARG A 1 194 ? -20.235 -10.481 1.760 1.00 94.88 194 ARG A CA 1
ATOM 1479 C C . ARG A 1 194 ? -19.726 -11.655 2.592 1.00 94.88 194 ARG A C 1
ATOM 1481 O O . ARG A 1 194 ? -20.295 -11.986 3.629 1.00 94.88 194 ARG A O 1
ATOM 1488 N N . ARG A 1 195 ? -18.665 -12.318 2.119 1.00 94.75 195 ARG A N 1
ATOM 1489 C CA . ARG A 1 195 ? -18.048 -13.428 2.849 1.00 94.75 195 ARG A CA 1
ATOM 1490 C C . ARG A 1 195 ? -17.316 -12.893 4.076 1.00 94.75 195 ARG A C 1
ATOM 1492 O O . ARG A 1 195 ? -17.514 -13.438 5.156 1.00 94.75 195 ARG A O 1
ATOM 1499 N N . ALA A 1 196 ? -16.533 -11.825 3.931 1.00 95.31 196 ALA A N 1
ATOM 1500 C CA . ALA A 1 196 ? -15.827 -11.189 5.041 1.00 95.31 196 ALA A CA 1
ATOM 1501 C C . ALA A 1 196 ? -16.791 -10.717 6.146 1.00 95.31 196 ALA A C 1
ATOM 1503 O O . ALA A 1 196 ? -16.596 -11.074 7.304 1.00 95.31 196 ALA A O 1
ATOM 1504 N N . GLU A 1 197 ? -17.878 -10.024 5.791 1.00 94.81 197 GLU A N 1
ATOM 1505 C CA . GLU A 1 197 ? -18.913 -9.556 6.729 1.00 94.81 197 GLU A CA 1
ATOM 1506 C C . GLU A 1 197 ? -19.490 -10.684 7.591 1.00 94.81 197 GLU A C 1
ATOM 1508 O O . GLU A 1 197 ? -19.721 -10.490 8.780 1.00 94.81 197 GLU A O 1
ATOM 1513 N N . SER A 1 198 ? -19.678 -11.880 7.021 1.00 93.69 198 SER A N 1
ATOM 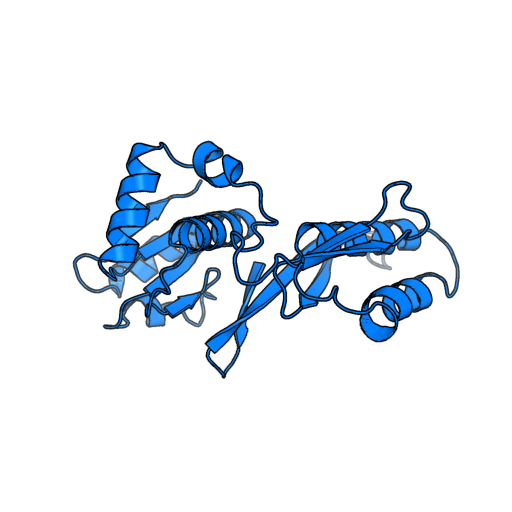1514 C CA . SER A 1 198 ? -20.218 -13.033 7.756 1.00 93.69 198 SER A CA 1
ATOM 1515 C C . SER A 1 198 ? -19.278 -13.608 8.824 1.00 93.69 198 SER A C 1
ATOM 1517 O O . SER A 1 198 ? -19.715 -14.405 9.652 1.00 93.69 198 SER A O 1
ATOM 1519 N N . MET A 1 199 ? -17.999 -13.224 8.805 1.00 92.44 199 MET A N 1
ATOM 1520 C CA . MET A 1 199 ? -16.961 -13.743 9.704 1.00 92.44 199 MET A CA 1
ATOM 1521 C C . MET A 1 199 ? -16.426 -12.688 10.672 1.00 92.44 199 MET A C 1
ATOM 1523 O O . MET A 1 199 ? -15.766 -13.037 11.647 1.00 92.44 199 MET A O 1
ATOM 1527 N N . CYS A 1 200 ? -16.656 -11.408 10.387 1.00 92.75 200 CYS A N 1
ATOM 1528 C CA . CYS A 1 200 ? -16.099 -10.310 11.160 1.00 92.75 200 CYS A CA 1
ATOM 1529 C C . CYS A 1 200 ? -16.774 -10.126 12.518 1.00 92.75 200 CYS A C 1
ATOM 1531 O O . CYS A 1 200 ? -17.985 -10.267 12.676 1.00 92.75 200 CYS A O 1
ATOM 1533 N N . GLU A 1 201 ? -15.970 -9.681 13.480 1.00 89.44 201 GLU A N 1
ATOM 1534 C CA . GLU A 1 201 ? -16.462 -9.195 14.764 1.00 89.44 201 GLU A CA 1
ATOM 1535 C C . GLU A 1 201 ? -17.291 -7.905 14.596 1.00 89.44 201 GLU A C 1
ATOM 1537 O O . GLU A 1 201 ? -17.015 -7.099 13.688 1.00 89.44 201 GLU A O 1
ATOM 1542 N N . PRO A 1 202 ? -18.253 -7.640 15.502 1.00 85.62 202 PRO A N 1
ATOM 1543 C CA . PRO A 1 202 ? -18.966 -6.370 15.553 1.00 85.62 202 PRO A CA 1
ATOM 1544 C C . PRO A 1 202 ? -18.000 -5.178 15.592 1.00 85.62 202 PRO A C 1
ATOM 1546 O O . PRO A 1 202 ? -16.918 -5.248 16.179 1.00 85.62 202 PRO A O 1
ATOM 1549 N N . HIS A 1 203 ? -18.416 -4.060 14.991 1.00 88.88 203 HIS A N 1
ATOM 1550 C CA . HIS A 1 203 ? -17.633 -2.818 14.882 1.00 88.88 203 HIS A CA 1
ATOM 1551 C C . HIS A 1 203 ? -16.410 -2.872 13.952 1.00 88.88 203 HIS A C 1
ATOM 1553 O O . HIS A 1 203 ? -15.614 -1.931 13.948 1.00 88.88 203 HIS A O 1
ATOM 1559 N N . THR A 1 204 ? -16.267 -3.922 13.139 1.00 95.75 204 THR A N 1
ATOM 1560 C CA . THR A 1 204 ? -15.343 -3.897 11.998 1.00 95.75 204 THR A CA 1
ATOM 1561 C C . THR A 1 204 ? -15.816 -2.855 10.985 1.00 95.75 204 THR A C 1
ATOM 1563 O O . THR A 1 204 ? -16.982 -2.847 10.592 1.00 95.75 204 THR A O 1
ATOM 1566 N N . LEU A 1 205 ? -14.926 -1.945 10.593 1.00 96.69 205 LEU A N 1
ATOM 1567 C CA . LEU A 1 205 ? -15.228 -0.887 9.635 1.00 96.69 205 LEU A CA 1
ATOM 1568 C C . LEU A 1 205 ? -14.954 -1.385 8.221 1.00 96.69 205 LEU A C 1
ATOM 1570 O O . LEU A 1 205 ? -13.816 -1.723 7.907 1.00 96.69 205 LEU A O 1
ATOM 1574 N N . PHE A 1 206 ? -15.982 -1.388 7.380 1.00 97.19 206 PHE A N 1
ATOM 1575 C CA . PHE A 1 206 ? -15.860 -1.665 5.953 1.00 97.19 206 PHE A CA 1
ATOM 1576 C C . PHE A 1 206 ? -15.805 -0.354 5.179 1.00 97.19 206 PHE A C 1
ATOM 1578 O O . PHE A 1 206 ? -16.572 0.571 5.454 1.00 97.19 206 PHE A O 1
ATOM 1585 N N . VAL A 1 207 ? -14.866 -0.269 4.243 1.00 97.31 207 VAL A N 1
ATOM 1586 C CA . VAL A 1 207 ? -14.568 0.949 3.496 1.00 97.31 207 VAL A CA 1
ATOM 1587 C C . VAL A 1 207 ? -14.479 0.600 2.022 1.00 97.31 207 VAL A C 1
ATOM 1589 O O . VAL A 1 207 ? -13.559 -0.111 1.612 1.00 97.31 207 VAL A O 1
ATOM 1592 N N . ASP A 1 208 ? -15.415 1.129 1.247 1.00 96.75 208 ASP A N 1
ATOM 1593 C CA . ASP A 1 208 ? -15.360 1.070 -0.208 1.00 96.75 208 ASP A CA 1
ATOM 1594 C C . ASP A 1 208 ? -14.376 2.122 -0.731 1.00 96.75 208 ASP A C 1
ATOM 1596 O O . ASP A 1 208 ? -14.402 3.275 -0.288 1.00 96.75 208 ASP A O 1
ATOM 1600 N N . ILE A 1 209 ? -13.475 1.705 -1.616 1.00 96.50 209 ILE A N 1
ATOM 1601 C CA . ILE A 1 209 ? -12.440 2.552 -2.219 1.00 96.50 209 ILE A CA 1
ATOM 1602 C C . ILE A 1 209 ? -12.709 2.786 -3.720 1.00 96.50 209 ILE A C 1
ATOM 1604 O O . ILE A 1 209 ? -11.970 3.560 -4.330 1.00 96.50 209 ILE A O 1
ATOM 1608 N N . ASP A 1 210 ? -13.721 2.132 -4.306 1.00 92.88 210 ASP A N 1
ATOM 1609 C CA . ASP A 1 210 ? -14.098 2.276 -5.723 1.00 92.88 210 ASP A CA 1
ATOM 1610 C C . ASP A 1 210 ? -14.938 3.540 -6.026 1.00 92.88 210 ASP A C 1
ATOM 1612 O O . ASP A 1 210 ? -15.664 4.044 -5.135 1.00 92.88 210 ASP A O 1
#

Radius of gyration: 19.19 Å; chains: 1; bounding box: 45×35×51 Å

Organism: NCBI:txid1333877